Protein AF-0000000066056459 (afdb_homodimer)

Organism: Chromobacterium violaceum (strain ATCC 12472 / DSM 30191 / JCM 1249 / CCUG 213 / NBRC 12614 / NCIMB 9131 / NCTC 9757 / MK) (NCBI:txid243365)

Sequence (362 aa):
MAQDTNNLIWLDMEMTGLNPDQDRIIEVAMIVTDSNLNVLAESPVLVIHQPDAILDGMDDWNKNTHGKSGLIEKVKNSTVSEAEAEQLLLEFMMQHVPERATPMCGNTIHQDRRFMARWMPKLEAYFHYRNLDVSTLKELCKRWRPEIAKGVVKRGKHEALADILESIEEMRYYREHFLKVMAQDTNNLIWLDMEMTGLNPDQDRIIEVAMIVTDSNLNVLAESPVLVIHQPDAILDGMDDWNKNTHGKSGLIEKVKNSTVSEAEAEQLLLEFMMQHVPERATPMCGNTIHQDRRFMARWMPKLEAYFHYRNLDVSTLKELCKRWRPEIAKGVVKRGKHEALADILESIEEMRYYREHFLKV

pLDDT: mean 97.45, std 2.99, range [69.44, 98.94]

Secondary structure (DSSP, 8-state):
----TT-EEEEEEEESSS-TTT--EEEEEEEEE-TT--EEEE---EE----HHHHHT--HHHHHHHHHHTHHHHHHH----HHHHHHHHHHHHHTTS-TT-S-EEESSHHHHHHHHHHH-HHHHHHS-S-EEEHHHHHHHHHHH-HHHHTT--------HHHHHHHHHHHHHHHIIIII--/----TT-EEEEEEEESSS-TTT--EEEEEEEEE-TT--EEEE---EE----HHHHHT--HHHHHHHHHHTHHHHHHH----HHHHHHHHHHHHHTTS-TT-S-EEESSHHHHHHHHHHH-HHHHHHS-S-EEEHHHHHHHHHHH-HHHHTT--------HHHHHHHHHHHHHHHIIIII--

Solvent-accessible surface area (backbone atoms only — not comparable to full-atom values): 19053 Å² total; per-residue (Å²): 110,80,57,35,65,61,32,37,43,32,43,31,63,39,51,48,55,88,44,60,92,80,35,47,72,36,31,38,25,41,38,34,20,41,80,85,66,46,79,75,46,66,53,72,78,44,46,20,35,59,59,64,72,61,64,69,64,30,50,70,66,47,48,52,54,32,49,72,73,44,47,52,61,48,16,65,70,32,85,38,41,55,67,55,51,33,52,53,51,42,55,57,45,59,37,39,30,53,78,43,47,26,40,47,23,23,61,52,35,57,59,50,48,53,39,28,51,69,65,27,44,71,48,46,64,37,34,24,93,43,48,36,35,47,40,26,56,51,57,50,29,48,70,76,38,46,78,61,45,68,69,67,80,81,85,79,81,84,38,31,61,63,47,35,54,50,37,53,50,51,45,52,49,41,32,59,73,55,39,62,106,111,78,58,34,66,62,33,36,44,32,42,32,61,40,51,48,53,88,46,60,92,80,35,47,70,36,30,36,24,41,37,34,21,43,80,84,66,46,79,75,49,68,54,71,77,45,46,21,36,61,58,66,74,60,65,68,64,31,50,70,65,46,49,51,56,33,51,74,73,44,47,52,61,49,16,65,69,32,85,36,41,54,68,54,49,34,52,53,50,43,56,56,44,58,38,40,30,54,78,43,49,25,40,46,25,23,62,54,34,56,59,50,49,53,39,28,52,70,65,26,45,71,48,46,63,37,33,24,93,44,50,35,36,47,40,24,56,52,57,49,28,49,71,76,38,44,78,61,44,69,70,67,81,82,84,77,79,84,38,31,60,63,47,35,54,50,35,53,50,51,45,50,49,40,31,58,74,55,38,63,106

Structure (mmCIF, N/CA/C/O backbone):
data_AF-0000000066056459-model_v1
#
loop_
_entity.id
_entity.type
_entity.pdbx_description
1 polymer Oligoribonuclease
#
loop_
_atom_site.group_PDB
_atom_site.id
_atom_site.type_symbol
_atom_site.label_atom_id
_atom_site.label_alt_id
_atom_site.label_comp_id
_atom_site.label_asym_id
_atom_site.label_entity_id
_atom_site.label_seq_id
_atom_site.pdbx_PDB_ins_code
_atom_site.Cartn_x
_atom_site.Cartn_y
_atom_site.Cartn_z
_atom_site.occupancy
_atom_site.B_iso_or_equiv
_ato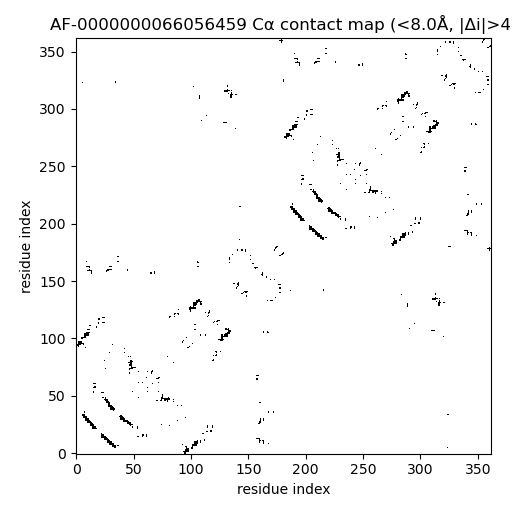m_site.auth_seq_id
_atom_site.auth_comp_id
_atom_site.auth_asym_id
_atom_site.auth_atom_id
_atom_site.pdbx_PDB_model_num
ATOM 1 N N . MET A 1 1 ? -4.141 -16.391 -24.516 1 69.44 1 MET A N 1
ATOM 2 C CA . MET A 1 1 ? -5.453 -16.109 -23.938 1 69.44 1 MET A CA 1
ATOM 3 C C . MET A 1 1 ? -5.797 -14.625 -24.078 1 69.44 1 MET A C 1
ATOM 5 O O . MET A 1 1 ? -4.902 -13.781 -24.188 1 69.44 1 MET A O 1
ATOM 9 N N . ALA A 1 2 ? -7.031 -14.32 -24.234 1 86.88 2 ALA A N 1
ATOM 10 C CA . ALA A 1 2 ? -7.418 -12.93 -24.484 1 86.88 2 ALA A CA 1
ATOM 11 C C . ALA A 1 2 ? -7.262 -12.086 -23.219 1 86.88 2 ALA A C 1
ATOM 13 O O . ALA A 1 2 ? -7.613 -12.531 -22.125 1 86.88 2 ALA A O 1
ATOM 14 N N . GLN A 1 3 ? -6.508 -11.062 -23.297 1 94.88 3 GLN A N 1
ATOM 15 C CA . GLN A 1 3 ? -6.375 -10.102 -22.203 1 94.88 3 GLN A CA 1
ATOM 16 C C . GLN A 1 3 ? -7.738 -9.586 -21.766 1 94.88 3 GLN A C 1
ATOM 18 O O . GLN A 1 3 ? -8.664 -9.492 -22.562 1 94.88 3 GLN A O 1
ATOM 23 N N . ASP A 1 4 ? -7.82 -9.367 -20.516 1 96.75 4 ASP A N 1
ATOM 24 C CA . ASP A 1 4 ? -9 -8.742 -19.922 1 96.75 4 ASP A CA 1
ATOM 25 C C . ASP A 1 4 ? -8.609 -7.664 -18.906 1 96.75 4 ASP A C 1
ATOM 27 O O . ASP A 1 4 ? -7.906 -7.938 -17.938 1 96.75 4 ASP A O 1
ATOM 31 N N . THR A 1 5 ? -9.102 -6.473 -19.109 1 96.38 5 THR A N 1
ATOM 32 C CA . THR A 1 5 ? -8.734 -5.32 -18.297 1 96.38 5 THR A CA 1
ATOM 33 C C . THR A 1 5 ? -9.273 -5.477 -16.875 1 96.38 5 THR A C 1
ATOM 35 O O . THR A 1 5 ? -8.836 -4.773 -15.961 1 96.38 5 THR A O 1
ATOM 38 N N . ASN A 1 6 ? -10.156 -6.395 -16.703 1 96.25 6 ASN A N 1
ATOM 39 C CA . ASN A 1 6 ? -10.789 -6.555 -15.398 1 96.25 6 ASN A CA 1
ATOM 40 C C . ASN A 1 6 ? -10.094 -7.625 -14.562 1 96.25 6 ASN A C 1
ATOM 42 O O . ASN A 1 6 ? -10.43 -7.82 -13.391 1 96.25 6 ASN A O 1
ATOM 46 N N . ASN A 1 7 ? -9.164 -8.336 -15.156 1 98.44 7 ASN A N 1
ATOM 47 C CA . ASN A 1 7 ? -8.43 -9.344 -14.398 1 98.44 7 ASN A CA 1
ATOM 48 C C . ASN A 1 7 ? -7.566 -8.703 -13.312 1 98.44 7 ASN A C 1
ATOM 50 O O . ASN A 1 7 ? -7.078 -7.586 -13.477 1 98.44 7 ASN A O 1
ATOM 54 N N . LEU A 1 8 ? -7.512 -9.422 -12.25 1 98.88 8 LEU A N 1
ATOM 55 C CA . LEU A 1 8 ? -6.688 -9.031 -11.117 1 98.88 8 LEU A CA 1
ATOM 56 C C . LEU A 1 8 ? -5.445 -9.906 -11.016 1 98.88 8 LEU A C 1
ATOM 58 O O . LEU A 1 8 ? -5.516 -11.117 -11.219 1 98.88 8 LEU A O 1
ATOM 62 N N . ILE A 1 9 ? -4.309 -9.266 -10.727 1 98.94 9 ILE A N 1
ATOM 63 C CA . ILE A 1 9 ? -3.07 -10.008 -10.523 1 98.94 9 ILE A CA 1
ATOM 64 C C . ILE A 1 9 ? -2.693 -9.977 -9.047 1 98.94 9 ILE A C 1
ATOM 66 O O . ILE A 1 9 ? -2.396 -8.914 -8.492 1 98.94 9 ILE A O 1
ATOM 70 N N . TRP A 1 10 ? -2.721 -11.148 -8.445 1 98.94 10 TRP A N 1
ATOM 71 C CA . TRP A 1 10 ? -2.297 -11.352 -7.062 1 98.94 10 TRP A CA 1
ATOM 72 C C . TRP A 1 10 ? -0.844 -11.812 -7 1 98.94 10 TRP A C 1
ATOM 74 O O . TRP A 1 10 ? -0.401 -12.609 -7.832 1 98.94 10 TRP A O 1
ATOM 84 N N . LEU A 1 11 ? -0.152 -11.281 -5.957 1 98.5 11 LEU A N 1
ATOM 85 C CA . LEU A 1 11 ? 1.276 -11.562 -5.887 1 98.5 11 LEU A CA 1
ATOM 86 C C . LEU A 1 11 ? 1.73 -11.711 -4.438 1 98.5 11 LEU A C 1
ATOM 88 O O . LEU A 1 11 ? 1.14 -11.109 -3.535 1 98.5 11 LEU A O 1
ATOM 92 N N . ASP A 1 12 ? 2.709 -12.484 -4.227 1 98.69 12 ASP A N 1
ATOM 93 C CA . ASP A 1 12 ? 3.459 -12.57 -2.979 1 98.69 12 ASP A CA 1
ATOM 94 C C . ASP A 1 12 ? 4.938 -12.852 -3.244 1 98.69 12 ASP A C 1
ATOM 96 O O . ASP A 1 12 ? 5.277 -13.586 -4.172 1 98.69 12 ASP A O 1
ATOM 100 N N . MET A 1 13 ? 5.77 -12.266 -2.453 1 98.69 13 MET A N 1
ATOM 101 C CA . MET A 1 13 ? 7.207 -12.508 -2.504 1 98.69 13 MET A CA 1
ATOM 102 C C . MET A 1 13 ? 7.746 -12.883 -1.128 1 98.69 13 MET A C 1
ATOM 104 O O . MET A 1 13 ? 7.301 -12.344 -0.113 1 98.69 13 MET A O 1
ATOM 108 N N . GLU A 1 14 ? 8.641 -13.773 -1.107 1 98.75 14 GLU A N 1
ATOM 109 C CA . GLU A 1 14 ? 9.5 -13.984 0.05 1 98.75 14 GLU A CA 1
ATOM 110 C C . GLU A 1 14 ? 10.852 -13.289 -0.132 1 98.75 14 GLU A C 1
ATOM 112 O O . GLU A 1 14 ? 11.422 -13.305 -1.225 1 98.75 14 GLU A O 1
ATOM 117 N N . MET A 1 15 ? 11.367 -12.719 0.912 1 98.69 15 MET A N 1
ATOM 118 C CA . MET A 1 15 ? 12.609 -11.953 0.854 1 98.69 15 MET A CA 1
ATOM 119 C C . MET A 1 15 ? 13.555 -12.367 1.973 1 98.69 15 MET A C 1
ATOM 121 O O . MET A 1 15 ? 13.156 -13.055 2.908 1 98.69 15 MET A O 1
ATOM 125 N N . THR A 1 16 ? 14.805 -11.93 1.878 1 98.69 16 THR A N 1
ATOM 126 C CA . THR A 1 16 ? 15.812 -12.234 2.885 1 98.69 16 THR A CA 1
ATOM 127 C C . THR A 1 16 ? 15.688 -11.305 4.082 1 98.69 16 THR A C 1
ATOM 129 O O . THR A 1 16 ? 16.406 -11.453 5.074 1 98.69 16 THR A O 1
ATOM 132 N N . GLY A 1 17 ? 14.836 -10.359 4.027 1 97.88 17 GLY A N 1
ATOM 133 C CA . GLY A 1 17 ? 14.531 -9.336 5.016 1 97.88 17 GLY A CA 1
ATOM 134 C C . GLY A 1 17 ? 13.523 -8.312 4.523 1 97.88 17 GLY A C 1
ATOM 135 O O . GLY A 1 17 ? 12.914 -8.492 3.465 1 97.88 17 GLY A O 1
ATOM 136 N N . LEU A 1 18 ? 13.383 -7.211 5.148 1 96.19 18 LEU A N 1
ATOM 137 C CA . LEU A 1 18 ? 12.289 -6.293 4.855 1 96.19 18 LEU A CA 1
ATOM 138 C C . LEU A 1 18 ? 12.82 -5 4.246 1 96.19 18 LEU A C 1
ATOM 140 O O . LEU A 1 18 ? 12.039 -4.105 3.908 1 96.19 18 LEU A O 1
ATOM 144 N N . ASN A 1 19 ? 14.109 -4.883 4.094 1 95.5 19 ASN A N 1
ATOM 145 C CA . ASN A 1 19 ? 14.711 -3.666 3.561 1 95.5 19 ASN A CA 1
ATOM 146 C C . ASN A 1 19 ? 15.156 -3.846 2.111 1 95.5 19 ASN A C 1
ATOM 148 O O . ASN A 1 19 ? 16.219 -4.398 1.846 1 95.5 19 ASN A O 1
ATOM 152 N N . PRO A 1 20 ? 14.445 -3.211 1.208 1 96.19 20 PRO A N 1
ATOM 153 C CA . PRO A 1 20 ? 14.75 -3.439 -0.207 1 96.19 20 PRO A CA 1
ATOM 154 C C . PRO A 1 20 ? 16.109 -2.871 -0.618 1 96.19 20 PRO A C 1
ATOM 156 O O . PRO A 1 20 ? 16.625 -3.211 -1.686 1 96.19 20 PRO A O 1
ATOM 159 N N . ASP A 1 21 ? 16.688 -2.004 0.182 1 93 21 ASP A N 1
ATOM 160 C CA . ASP A 1 21 ? 18 -1.461 -0.161 1 93 21 ASP A CA 1
ATOM 161 C C . ASP A 1 21 ? 19.109 -2.494 0.068 1 93 21 ASP A C 1
ATOM 163 O O . ASP A 1 21 ? 20.188 -2.396 -0.514 1 93 21 ASP A O 1
ATOM 167 N N . GLN A 1 22 ? 18.828 -3.506 0.914 1 94.88 22 GLN A N 1
ATOM 168 C CA . GLN A 1 22 ? 19.859 -4.465 1.299 1 94.88 22 GLN A CA 1
ATOM 169 C C . GLN A 1 22 ? 19.406 -5.898 1.06 1 94.88 22 GLN A C 1
ATOM 171 O O . GLN A 1 22 ? 20.203 -6.773 0.746 1 94.88 22 GLN A O 1
ATOM 176 N N . ASP A 1 23 ? 18.125 -6.148 1.207 1 98.06 23 ASP A N 1
ATOM 177 C CA . ASP A 1 23 ? 17.562 -7.492 1.127 1 98.06 23 ASP A CA 1
ATOM 178 C C . ASP A 1 23 ? 17.109 -7.816 -0.295 1 98.06 23 ASP A C 1
ATOM 180 O O . ASP A 1 23 ?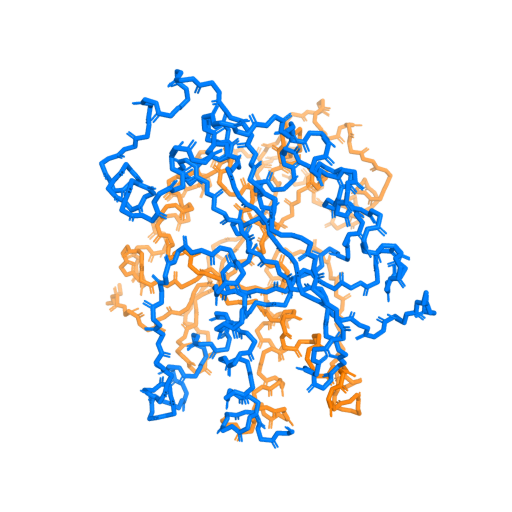 16.984 -6.918 -1.131 1 98.06 23 ASP A O 1
ATOM 184 N N . ARG A 1 24 ? 16.938 -9.102 -0.499 1 98.69 24 ARG A N 1
ATOM 185 C CA . ARG A 1 24 ? 16.688 -9.578 -1.859 1 98.69 24 ARG A CA 1
ATOM 186 C C . ARG A 1 24 ? 15.477 -10.492 -1.916 1 98.69 24 ARG A C 1
ATOM 188 O O . ARG A 1 24 ? 15.094 -11.086 -0.908 1 98.69 24 ARG A O 1
ATOM 195 N N . ILE A 1 25 ? 1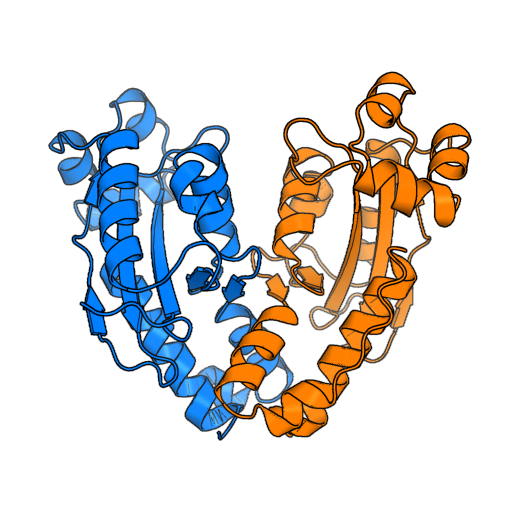4.898 -10.492 -3.107 1 98.88 25 ILE A N 1
ATOM 196 C CA . ILE A 1 25 ? 13.789 -11.398 -3.371 1 98.88 25 ILE A CA 1
ATOM 197 C C . ILE A 1 25 ? 14.312 -12.828 -3.533 1 98.88 25 ILE A C 1
ATOM 199 O O . ILE A 1 25 ? 15.305 -13.055 -4.23 1 98.88 25 ILE A O 1
ATOM 203 N N . ILE A 1 26 ? 13.617 -13.828 -2.902 1 98.88 26 ILE A N 1
ATOM 204 C CA . ILE A 1 26 ? 14.125 -15.188 -3.012 1 98.88 26 ILE A CA 1
ATOM 205 C C . ILE A 1 26 ? 13.023 -16.109 -3.531 1 98.88 26 ILE A C 1
ATOM 207 O O . ILE A 1 26 ? 13.297 -17.234 -3.959 1 98.88 26 ILE A O 1
ATOM 211 N N . GLU A 1 27 ? 11.812 -15.688 -3.52 1 98.94 27 GLU A N 1
ATOM 212 C CA . GLU A 1 27 ? 10.703 -16.422 -4.117 1 98.94 27 GLU A CA 1
ATOM 213 C C . GLU A 1 27 ? 9.578 -15.477 -4.555 1 98.94 27 GLU A C 1
ATOM 215 O O . GLU A 1 27 ? 9.297 -14.484 -3.879 1 98.94 27 GLU A O 1
ATOM 220 N N . VAL A 1 28 ? 8.906 -15.781 -5.633 1 98.81 28 VAL A N 1
ATOM 221 C CA . VAL A 1 28 ? 7.781 -14.969 -6.09 1 98.81 28 VAL A CA 1
ATOM 222 C C . VAL A 1 28 ? 6.805 -15.836 -6.879 1 98.81 28 VAL A C 1
ATOM 224 O O . VAL A 1 28 ? 7.211 -16.766 -7.57 1 98.81 28 VAL A O 1
ATOM 227 N N . ALA A 1 29 ? 5.578 -15.562 -6.754 1 98.81 29 ALA A N 1
ATOM 228 C CA . ALA A 1 29 ? 4.508 -16.172 -7.531 1 98.81 29 ALA A CA 1
ATOM 229 C C . ALA A 1 29 ? 3.371 -15.188 -7.785 1 98.81 29 ALA A C 1
ATOM 231 O O . ALA A 1 29 ? 3.289 -14.148 -7.125 1 98.81 29 ALA A O 1
ATOM 232 N N . MET A 1 30 ? 2.518 -15.531 -8.758 1 98.88 30 MET A N 1
ATOM 233 C CA . MET A 1 30 ? 1.339 -14.734 -9.086 1 98.88 30 MET A CA 1
ATOM 234 C C . MET A 1 30 ? 0.127 -15.625 -9.336 1 98.88 30 MET A C 1
ATOM 236 O O . MET A 1 30 ? 0.274 -16.781 -9.75 1 98.88 30 MET A O 1
ATOM 240 N N . ILE A 1 31 ? -0.985 -15.133 -9.086 1 98.88 31 ILE A N 1
ATOM 241 C CA . ILE A 1 31 ? -2.26 -15.727 -9.477 1 98.88 31 ILE A CA 1
ATOM 242 C C . ILE A 1 31 ? -3.125 -14.672 -10.172 1 98.88 31 ILE A C 1
ATOM 244 O O . ILE A 1 31 ? -3.191 -13.523 -9.734 1 98.88 31 ILE A O 1
ATOM 248 N N . VAL A 1 32 ? -3.729 -15.07 -11.281 1 98.88 32 VAL A N 1
ATOM 249 C CA . VAL A 1 32 ? -4.695 -14.234 -11.992 1 98.88 32 VAL A CA 1
ATOM 250 C C . VAL A 1 32 ? -6.113 -14.617 -11.578 1 98.88 32 VAL A C 1
ATOM 252 O O . VAL A 1 32 ? -6.473 -15.797 -11.602 1 98.88 32 VAL A O 1
ATOM 255 N N . THR A 1 33 ? -6.863 -13.711 -11.164 1 98.88 33 THR A N 1
ATOM 256 C CA . THR A 1 33 ? -8.289 -13.945 -10.992 1 98.88 33 THR A CA 1
ATOM 257 C C . THR A 1 33 ? -9.109 -13.008 -11.875 1 98.88 33 THR A C 1
ATOM 259 O O . THR A 1 33 ? -8.594 -11.984 -12.344 1 98.88 33 THR A O 1
ATOM 262 N N . ASP A 1 34 ? -10.336 -13.398 -12.117 1 98.5 34 ASP A N 1
ATOM 263 C CA . ASP A 1 34 ? -11.266 -12.414 -12.656 1 98.5 34 ASP A CA 1
ATOM 264 C C . ASP A 1 34 ? -11.766 -11.477 -11.555 1 98.5 34 ASP A C 1
ATOM 266 O O . ASP A 1 34 ? -11.305 -11.555 -10.414 1 98.5 34 ASP A O 1
ATOM 270 N N . SER A 1 35 ? -12.711 -10.625 -11.883 1 97.88 35 SER A N 1
ATOM 271 C CA . SER A 1 35 ? -13.195 -9.633 -10.93 1 97.88 35 SER A CA 1
ATOM 272 C C . SER A 1 35 ? -13.992 -10.289 -9.805 1 97.88 35 SER A C 1
ATOM 274 O O . SER A 1 35 ? -14.219 -9.672 -8.758 1 97.88 35 SER A O 1
ATOM 276 N N . ASN A 1 36 ? -14.445 -11.492 -10.023 1 97.94 36 ASN A N 1
ATOM 277 C CA . ASN A 1 36 ? -15.211 -12.211 -9.008 1 97.94 36 ASN A CA 1
ATOM 278 C C . ASN A 1 36 ? -14.32 -13.156 -8.203 1 97.94 36 ASN A C 1
ATOM 280 O O . ASN A 1 36 ? -14.82 -14.039 -7.504 1 97.94 36 ASN A O 1
ATOM 284 N N . LEU A 1 37 ? -12.992 -13.055 -8.383 1 98.69 37 LEU A N 1
ATOM 285 C CA . LEU A 1 37 ? -11.984 -13.734 -7.582 1 98.69 37 LEU A CA 1
ATOM 286 C C . LEU A 1 37 ? -11.883 -15.203 -7.969 1 98.69 37 LEU A C 1
ATOM 288 O O . LEU A 1 37 ? -11.352 -16.016 -7.207 1 98.69 37 LEU A O 1
ATOM 292 N N . ASN A 1 38 ? -12.453 -15.523 -9.102 1 98.62 38 ASN A N 1
ATOM 293 C CA . ASN A 1 38 ? -12.211 -16.859 -9.633 1 98.62 38 ASN A CA 1
ATOM 294 C C . ASN A 1 38 ? -10.805 -16.984 -10.219 1 98.62 38 ASN A C 1
ATOM 296 O O . ASN A 1 38 ? -10.398 -16.172 -11.047 1 98.62 38 ASN A O 1
ATOM 300 N N . VAL A 1 39 ? -10.148 -18.016 -9.852 1 98.62 39 VAL A N 1
ATOM 301 C CA . VAL A 1 39 ? -8.789 -18.219 -10.32 1 98.62 39 VAL A CA 1
ATOM 302 C C . VAL A 1 39 ? -8.805 -18.609 -11.805 1 98.62 39 VAL A C 1
ATOM 304 O O . VAL A 1 39 ? -9.508 -19.531 -12.203 1 98.62 39 VAL A O 1
ATOM 307 N N . LEU A 1 40 ? -8.016 -17.859 -12.562 1 98.56 40 LEU A N 1
ATOM 308 C CA . LEU A 1 40 ? -7.938 -18.094 -14 1 98.56 40 LEU A CA 1
ATOM 309 C C . LEU A 1 40 ? -6.621 -18.766 -14.375 1 98.56 40 LEU A C 1
ATOM 311 O O . LEU A 1 40 ? -6.566 -19.562 -15.312 1 98.56 40 LEU A O 1
ATOM 315 N N . ALA A 1 41 ? -5.559 -18.406 -13.68 1 98.62 41 ALA A N 1
ATOM 316 C CA . ALA A 1 41 ? -4.223 -18.906 -14 1 98.62 41 ALA A CA 1
ATOM 317 C C . ALA A 1 41 ? -3.27 -18.719 -12.82 1 98.62 41 ALA A C 1
ATOM 319 O O . ALA A 1 41 ? -3.479 -17.828 -11.984 1 98.62 41 ALA A O 1
ATOM 320 N N . GLU A 1 42 ? -2.32 -19.531 -12.758 1 98.44 42 GLU A N 1
ATOM 321 C CA . GLU A 1 42 ? -1.222 -19.453 -11.797 1 98.44 42 GLU A CA 1
ATOM 322 C C . GLU A 1 42 ? 0.127 -19.391 -12.516 1 98.44 42 GLU A C 1
ATOM 324 O O . GLU A 1 42 ? 0.344 -20.094 -13.5 1 98.44 42 GLU A O 1
ATOM 329 N N . SER A 1 43 ? 0.924 -18.516 -12.055 1 98.19 43 SER A N 1
ATOM 330 C CA . SER A 1 43 ? 2.293 -18.531 -12.562 1 98.19 43 SER A CA 1
ATOM 331 C C . SER A 1 43 ? 3.082 -19.703 -11.969 1 98.19 43 SER A C 1
ATOM 333 O O . SER A 1 43 ? 2.654 -20.312 -10.992 1 98.19 43 SER A O 1
ATOM 335 N N . PRO A 1 44 ? 4.25 -19.984 -12.625 1 96.75 44 PRO A N 1
ATOM 336 C CA . PRO A 1 44 ? 5.191 -20.781 -11.836 1 96.75 44 PRO A CA 1
ATOM 337 C C . PRO A 1 44 ? 5.621 -20.094 -10.547 1 96.75 44 PRO A C 1
ATOM 339 O O . PRO A 1 44 ? 5.578 -18.875 -10.453 1 96.75 44 PRO A O 1
ATOM 342 N N . VAL A 1 45 ? 5.906 -20.922 -9.555 1 98.5 45 VAL A N 1
ATOM 343 C CA . VAL A 1 45 ? 6.605 -20.406 -8.383 1 98.5 45 VAL A CA 1
ATOM 344 C C . VAL A 1 45 ? 8.094 -20.281 -8.688 1 98.5 45 VAL A C 1
ATOM 346 O O . VAL A 1 45 ? 8.773 -21.281 -8.938 1 98.5 45 VAL A O 1
ATOM 349 N N . LEU A 1 46 ? 8.586 -19.078 -8.719 1 98.88 46 LEU A N 1
ATOM 350 C CA . LEU A 1 46 ? 9.977 -18.844 -9.086 1 98.88 46 LEU A CA 1
ATOM 351 C C . LEU A 1 46 ? 10.844 -18.672 -7.848 1 98.88 46 LEU A C 1
ATOM 353 O O . LEU A 1 46 ? 10.617 -17.766 -7.043 1 98.88 46 LEU A O 1
ATOM 357 N N . VAL A 1 47 ? 11.734 -19.562 -7.668 1 98.88 47 VAL A N 1
ATOM 358 C CA . VAL A 1 47 ? 12.781 -19.406 -6.656 1 98.88 47 VAL A CA 1
ATOM 359 C C . VAL A 1 47 ? 13.992 -18.703 -7.266 1 98.88 47 VAL A C 1
ATOM 361 O O . VAL A 1 47 ? 14.531 -19.156 -8.281 1 98.88 47 VAL A O 1
ATOM 364 N N . ILE A 1 48 ? 14.398 -17.672 -6.668 1 98.88 48 ILE A N 1
ATOM 365 C CA . ILE A 1 48 ? 15.43 -16.812 -7.238 1 98.88 48 ILE A CA 1
ATOM 366 C C . ILE A 1 48 ? 16.766 -17.047 -6.52 1 98.88 48 ILE A C 1
ATOM 368 O O . ILE A 1 48 ? 16.828 -16.969 -5.289 1 98.88 48 ILE A O 1
ATOM 372 N N . HIS A 1 49 ? 17.766 -17.266 -7.289 1 98.88 49 HIS A N 1
ATOM 373 C CA . HIS A 1 49 ? 19.094 -17.484 -6.719 1 98.88 49 HIS A CA 1
ATOM 374 C C . HIS A 1 49 ? 19.625 -16.219 -6.066 1 98.88 49 HIS A C 1
ATOM 376 O O . HIS A 1 49 ? 19.5 -15.125 -6.629 1 98.88 49 HIS A O 1
ATOM 382 N N . GLN A 1 50 ? 20.234 -16.359 -4.902 1 98.75 50 GLN A N 1
ATOM 383 C CA . GLN A 1 50 ? 21.016 -15.336 -4.227 1 98.75 50 GLN A CA 1
ATOM 384 C C . GLN A 1 50 ? 22.328 -15.906 -3.701 1 98.75 50 GLN A C 1
ATOM 386 O O . GLN A 1 50 ? 22.375 -17.047 -3.258 1 98.75 50 GLN A O 1
ATOM 391 N N . PRO A 1 51 ? 23.422 -15.109 -3.734 1 97.75 51 PRO A N 1
ATOM 392 C CA . PRO A 1 51 ? 24.703 -15.609 -3.223 1 97.75 51 PRO A CA 1
ATOM 393 C C . PRO A 1 51 ? 24.672 -15.891 -1.723 1 97.75 51 PRO A C 1
ATOM 395 O O . PRO A 1 51 ? 23.875 -15.297 -0.996 1 97.75 51 PRO A O 1
ATOM 398 N N . ASP A 1 52 ? 25.594 -16.688 -1.289 1 97.31 52 ASP A N 1
ATOM 399 C CA . ASP A 1 52 ? 25.672 -17.094 0.109 1 97.31 52 ASP A CA 1
ATOM 400 C C . ASP A 1 52 ? 25.812 -15.891 1.029 1 97.31 52 ASP A C 1
ATOM 402 O O . ASP A 1 52 ? 25.281 -15.891 2.145 1 97.31 52 ASP A O 1
ATOM 406 N N . ALA A 1 53 ? 26.547 -14.953 0.578 1 97.5 53 ALA A N 1
ATOM 407 C CA . ALA A 1 53 ? 26.766 -13.766 1.396 1 97.5 53 ALA A CA 1
ATOM 408 C C . ALA A 1 53 ? 25.453 -13.094 1.768 1 97.5 53 ALA A C 1
ATOM 410 O O . ALA A 1 53 ? 25.297 -12.594 2.883 1 97.5 53 ALA A O 1
ATOM 411 N N . ILE A 1 54 ? 24.484 -13.078 0.869 1 97.44 54 ILE A N 1
ATOM 412 C CA . ILE A 1 54 ? 23.172 -12.5 1.103 1 97.44 54 ILE A CA 1
ATOM 413 C C . ILE A 1 54 ? 22.375 -13.375 2.07 1 97.44 54 ILE A C 1
ATOM 415 O O . ILE A 1 54 ? 21.781 -12.875 3.029 1 97.44 54 ILE A O 1
ATOM 419 N N . LEU A 1 55 ? 22.406 -14.664 1.867 1 98.12 55 LEU A N 1
ATOM 420 C CA . LEU A 1 55 ? 21.672 -15.602 2.703 1 98.12 55 LEU A CA 1
ATOM 421 C C . LEU A 1 55 ? 22.219 -15.609 4.125 1 98.12 55 LEU A C 1
ATOM 423 O O . LEU A 1 55 ? 21.453 -15.664 5.09 1 98.12 55 LEU A O 1
ATOM 427 N N . ASP A 1 56 ? 23.5 -15.484 4.242 1 96.56 56 ASP A N 1
ATOM 428 C CA . ASP A 1 56 ? 24.156 -15.484 5.543 1 96.56 56 ASP A CA 1
ATOM 429 C C . ASP A 1 56 ? 23.812 -14.227 6.336 1 96.56 56 ASP A C 1
ATOM 431 O O . ASP A 1 56 ? 23.922 -14.203 7.562 1 96.56 56 ASP A O 1
ATOM 435 N N . GLY A 1 57 ? 23.469 -13.203 5.605 1 96.88 57 GLY A N 1
ATOM 436 C CA . GLY A 1 57 ? 23.156 -11.93 6.238 1 96.88 57 GLY A CA 1
ATOM 437 C C . GLY A 1 57 ? 21.75 -11.859 6.789 1 96.88 57 GLY A C 1
ATOM 438 O O . GLY A 1 57 ? 21.375 -10.883 7.445 1 96.88 57 GLY A O 1
ATOM 439 N N . MET A 1 58 ? 20.938 -12.875 6.566 1 98.06 58 MET A N 1
ATOM 440 C CA . MET A 1 58 ? 19.562 -12.891 7.086 1 98.06 58 MET A CA 1
ATOM 441 C C . MET A 1 58 ? 19.562 -12.883 8.609 1 98.06 58 MET A C 1
ATOM 443 O O . MET A 1 58 ? 20.453 -13.477 9.242 1 98.06 58 MET A O 1
ATOM 447 N N . ASP A 1 59 ? 18.594 -12.297 9.117 1 97.81 59 ASP A N 1
ATOM 448 C CA . ASP A 1 59 ? 18.453 -12.375 10.57 1 97.81 59 ASP A CA 1
ATOM 449 C C . ASP A 1 59 ? 17.922 -13.742 11 1 97.81 59 ASP A C 1
ATOM 451 O O . ASP A 1 59 ? 17.656 -14.602 10.156 1 97.81 59 ASP A O 1
ATOM 455 N N . ASP A 1 60 ? 17.75 -13.93 12.297 1 97.75 60 ASP A N 1
ATOM 456 C CA . ASP A 1 60 ? 17.391 -15.242 12.836 1 97.75 60 ASP A CA 1
ATOM 457 C C . ASP A 1 60 ? 15.984 -15.656 12.406 1 97.75 60 ASP A C 1
ATOM 459 O O . ASP A 1 60 ? 15.734 -16.828 12.125 1 97.75 60 ASP A O 1
ATOM 463 N N . TRP A 1 61 ? 15.133 -14.742 12.383 1 97.25 61 TRP A N 1
ATOM 464 C CA . TRP A 1 61 ? 13.766 -15.078 12.008 1 97.25 61 TRP A CA 1
ATOM 465 C C . TRP A 1 61 ? 13.711 -15.625 10.586 1 97.25 61 TRP A C 1
ATOM 467 O O . TRP A 1 61 ? 13.117 -16.672 10.344 1 97.25 61 TRP A O 1
ATOM 477 N N . ASN A 1 62 ? 14.375 -14.906 9.695 1 97.56 62 ASN A N 1
ATOM 478 C CA . ASN A 1 62 ? 14.375 -15.328 8.297 1 97.56 62 ASN A CA 1
ATOM 479 C C . ASN A 1 62 ? 15.102 -16.656 8.109 1 97.56 62 ASN A C 1
ATOM 481 O O . ASN A 1 62 ? 14.664 -17.5 7.336 1 97.56 62 ASN A O 1
ATOM 485 N N . LYS A 1 63 ? 16.203 -16.812 8.758 1 97.69 63 LYS A N 1
ATOM 486 C CA . LYS A 1 63 ? 16.953 -18.078 8.664 1 97.69 63 LYS A CA 1
ATOM 487 C C . LYS A 1 63 ? 16.094 -19.25 9.133 1 97.69 63 LYS A C 1
ATOM 489 O O . LYS A 1 63 ? 16.062 -20.297 8.484 1 97.69 63 LYS A O 1
ATOM 494 N N . ASN A 1 64 ? 15.414 -19 10.234 1 97.62 64 ASN A N 1
ATOM 495 C CA . ASN A 1 64 ? 14.578 -20.062 10.781 1 97.62 64 ASN A CA 1
ATOM 496 C C . ASN A 1 64 ? 13.383 -20.359 9.875 1 97.62 64 ASN A C 1
ATOM 498 O O . ASN A 1 64 ? 13.117 -21.516 9.562 1 97.62 64 ASN A O 1
ATOM 502 N N . THR A 1 65 ? 12.711 -19.344 9.391 1 97.19 65 THR A N 1
ATOM 503 C CA . THR A 1 65 ? 11.5 -19.484 8.586 1 97.19 65 THR A CA 1
ATOM 504 C C . THR A 1 65 ? 11.812 -20.125 7.242 1 97.19 65 THR A C 1
ATOM 506 O O . THR A 1 65 ? 11.211 -21.141 6.879 1 97.19 65 THR A O 1
ATOM 509 N N . HIS A 1 66 ? 12.812 -19.609 6.57 1 97.62 66 HIS A N 1
ATOM 510 C CA . HIS A 1 66 ? 13.125 -20.094 5.234 1 97.62 66 HIS A CA 1
ATOM 511 C C . HIS A 1 66 ? 13.922 -21.391 5.289 1 97.62 66 HIS A C 1
ATOM 513 O O . HIS A 1 66 ? 13.93 -22.172 4.328 1 97.62 66 HIS A O 1
ATOM 519 N N . GLY A 1 67 ? 14.648 -21.562 6.406 1 97.12 67 GLY A N 1
ATOM 520 C CA . GLY A 1 67 ? 15.273 -22.859 6.621 1 97.12 67 GLY A CA 1
ATOM 521 C C . GLY A 1 67 ? 14.266 -23.984 6.793 1 97.12 67 GLY A C 1
ATOM 522 O O . GLY A 1 67 ? 14.375 -25.031 6.141 1 97.12 67 GLY A O 1
ATOM 523 N N . LYS A 1 68 ? 13.227 -23.734 7.59 1 96.06 68 LYS A N 1
ATOM 524 C CA . LYS A 1 68 ? 12.195 -24.734 7.891 1 96.06 68 LYS A CA 1
ATOM 525 C C . LYS A 1 68 ? 11.391 -25.078 6.645 1 96.06 68 LYS A C 1
ATOM 527 O O . LYS A 1 68 ? 11.008 -26.234 6.449 1 96.06 68 LYS A O 1
ATOM 532 N N . SER A 1 69 ? 11.148 -24.125 5.762 1 95.19 69 SER A N 1
ATOM 533 C CA . SER A 1 69 ? 10.352 -24.359 4.562 1 95.19 69 SER A CA 1
ATOM 534 C C . SER A 1 69 ? 11.188 -25 3.459 1 95.19 69 SER A C 1
ATOM 536 O O . SER A 1 69 ? 10.648 -25.469 2.451 1 95.19 69 SER A O 1
ATOM 538 N N . GLY A 1 70 ? 12.547 -25.031 3.678 1 97.69 70 GLY A N 1
ATOM 539 C CA . GLY A 1 70 ? 13.453 -25.547 2.666 1 97.69 70 GLY A CA 1
ATOM 540 C C . GLY A 1 70 ? 13.805 -24.531 1.598 1 97.69 70 GLY A C 1
ATOM 541 O O . GLY A 1 70 ? 14.539 -24.828 0.658 1 97.69 70 GLY A O 1
ATOM 542 N N . LEU A 1 71 ? 13.359 -23.328 1.765 1 98.31 71 LEU A N 1
ATOM 543 C CA . LEU A 1 71 ? 13.531 -22.312 0.732 1 98.31 71 LEU A CA 1
ATOM 544 C C . LEU A 1 71 ? 15 -21.922 0.588 1 98.31 71 LEU A C 1
ATOM 546 O O . LEU A 1 71 ? 15.461 -21.625 -0.516 1 98.31 71 LEU A O 1
ATOM 550 N N . ILE A 1 72 ? 15.773 -21.953 1.694 1 98.31 72 ILE A N 1
ATOM 551 C CA . ILE A 1 72 ? 17.188 -21.594 1.63 1 98.31 72 ILE A CA 1
ATOM 552 C C . ILE A 1 72 ? 17.922 -22.531 0.67 1 98.31 72 ILE A C 1
ATOM 554 O O . ILE A 1 72 ? 18.656 -22.078 -0.208 1 98.31 72 ILE A O 1
ATOM 558 N N . GLU A 1 73 ? 17.688 -23.781 0.793 1 98.38 73 GLU A N 1
ATOM 559 C CA . GLU A 1 73 ? 18.328 -24.75 -0.082 1 98.38 73 GLU A CA 1
ATOM 560 C C . GLU A 1 73 ? 17.859 -24.594 -1.527 1 98.38 73 GLU A C 1
ATOM 562 O O . GLU A 1 73 ? 18.672 -24.703 -2.457 1 98.38 73 GLU A O 1
ATOM 567 N N . LYS A 1 74 ? 16.578 -24.328 -1.691 1 98.69 74 LYS A N 1
ATOM 568 C CA . LYS A 1 74 ? 16.047 -24.109 -3.035 1 98.69 74 LYS A CA 1
ATOM 569 C C . LYS A 1 74 ? 16.719 -22.906 -3.697 1 98.69 74 LYS A C 1
ATOM 571 O O . LYS A 1 74 ? 17.016 -22.938 -4.895 1 98.69 74 LYS A O 1
ATOM 576 N N . VAL A 1 75 ? 16.969 -21.859 -2.92 1 98.81 75 VAL A N 1
ATOM 577 C CA . VAL A 1 75 ? 17.594 -20.641 -3.426 1 98.81 75 VAL A CA 1
ATOM 578 C C . VAL A 1 75 ? 19.031 -20.938 -3.852 1 98.81 75 VAL A C 1
ATOM 580 O O . VAL A 1 75 ? 19.469 -20.516 -4.918 1 98.81 75 VAL A O 1
ATOM 583 N N . LYS A 1 76 ? 19.703 -21.703 -3.041 1 98.38 76 LYS A N 1
ATOM 584 C CA . LYS A 1 76 ? 21.094 -22.062 -3.336 1 98.38 76 LYS A CA 1
ATOM 585 C C . LYS A 1 76 ? 21.188 -22.891 -4.609 1 98.38 76 LYS A C 1
ATOM 587 O O . LYS A 1 76 ? 22.141 -22.766 -5.371 1 98.38 76 LYS A O 1
ATOM 592 N N . ASN A 1 77 ? 20.188 -23.672 -4.852 1 98.44 77 ASN A N 1
ATOM 593 C CA . ASN A 1 77 ? 20.219 -24.609 -5.973 1 98.44 77 ASN A CA 1
ATOM 594 C C . ASN A 1 77 ? 19.594 -24 -7.227 1 98.44 77 ASN A C 1
ATOM 596 O O . ASN A 1 77 ? 19.734 -24.547 -8.32 1 98.44 77 ASN A O 1
ATOM 600 N N . SER A 1 78 ? 18.906 -22.906 -7.043 1 98.75 78 SER A N 1
ATOM 601 C CA . SER A 1 78 ? 18.25 -22.266 -8.18 1 98.75 78 SER A CA 1
ATOM 602 C C . SER A 1 78 ? 19.25 -21.641 -9.133 1 98.75 78 SER A C 1
ATOM 604 O O . SER A 1 78 ? 20.328 -21.188 -8.711 1 98.75 78 SER A O 1
ATOM 606 N N . THR A 1 79 ? 18.875 -21.594 -10.398 1 98.44 79 THR A N 1
ATOM 607 C CA . THR A 1 79 ? 19.688 -20.922 -11.398 1 98.44 79 THR A CA 1
ATOM 608 C C . THR A 1 79 ? 18.969 -19.688 -11.945 1 98.44 79 THR A C 1
ATOM 610 O O . THR A 1 79 ? 19.469 -19.016 -12.844 1 98.44 79 THR A O 1
ATOM 613 N N . VAL A 1 80 ? 17.828 -19.391 -11.445 1 98.75 80 VAL A N 1
ATOM 614 C CA . VAL A 1 80 ? 17 -18.297 -11.93 1 98.75 80 VAL A CA 1
ATOM 615 C C . VAL A 1 80 ? 17.453 -16.969 -11.312 1 98.75 80 VAL A C 1
ATOM 617 O O . VAL A 1 80 ? 17.531 -16.844 -10.086 1 98.75 80 VAL A O 1
ATOM 620 N N . SER A 1 81 ? 17.812 -15.992 -12.141 1 98.62 81 SER A N 1
ATOM 621 C CA . SER A 1 81 ? 18.172 -14.656 -11.672 1 98.62 81 SER A CA 1
ATOM 622 C C . SER A 1 81 ? 16.938 -13.781 -11.477 1 98.62 81 SER A C 1
ATOM 624 O O . SER A 1 81 ? 15.852 -14.141 -11.93 1 98.62 81 SER A O 1
ATOM 626 N N . GLU A 1 82 ? 17.094 -12.688 -10.828 1 98.12 82 GLU A N 1
ATOM 627 C CA . GLU A 1 82 ? 16.016 -11.727 -10.672 1 98.12 82 GLU A CA 1
ATOM 628 C C . GLU A 1 82 ? 15.516 -11.234 -12.031 1 98.12 82 GLU A C 1
ATOM 630 O O . GLU A 1 82 ? 14.312 -11.102 -12.25 1 98.12 82 GLU A O 1
ATOM 635 N N . ALA A 1 83 ? 16.469 -10.961 -12.891 1 98.44 83 ALA A N 1
ATOM 636 C CA . ALA A 1 83 ? 16.125 -10.484 -14.227 1 98.44 83 ALA A CA 1
ATOM 637 C C . ALA A 1 83 ? 15.312 -11.523 -14.992 1 98.44 83 ALA A C 1
ATOM 639 O O . ALA A 1 83 ? 14.352 -11.18 -15.688 1 98.44 83 ALA A O 1
ATOM 640 N N . GLU A 1 84 ? 15.695 -12.773 -14.906 1 98.75 84 GLU A N 1
ATOM 641 C CA . GLU A 1 84 ? 14.953 -13.852 -15.562 1 98.75 84 GLU A CA 1
ATOM 642 C C . GLU A 1 84 ? 13.562 -14 -14.969 1 98.75 84 GLU A C 1
ATOM 644 O O . GLU A 1 84 ? 12.578 -14.172 -15.695 1 98.75 84 GLU A O 1
ATOM 649 N N . ALA A 1 85 ? 13.5 -13.977 -13.656 1 98.88 85 ALA A N 1
ATOM 650 C CA . ALA A 1 85 ? 12.203 -14.062 -12.984 1 98.88 85 ALA A CA 1
ATOM 651 C C . ALA A 1 85 ? 11.281 -12.93 -13.438 1 98.88 85 ALA A C 1
ATOM 653 O O . ALA A 1 85 ? 10.109 -13.156 -13.719 1 98.88 85 ALA A O 1
ATOM 654 N N . GLU A 1 86 ? 11.812 -11.711 -13.492 1 98.81 86 GLU A N 1
ATOM 655 C CA . GLU A 1 86 ? 11.047 -10.547 -13.938 1 98.81 86 GLU A CA 1
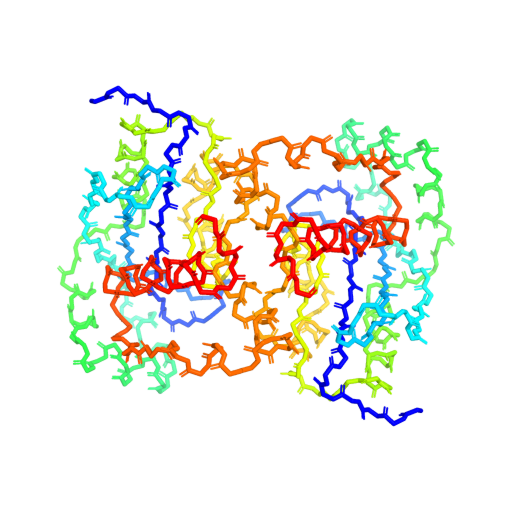ATOM 656 C C . GLU A 1 86 ? 10.477 -10.766 -15.336 1 98.81 86 GLU A C 1
ATOM 658 O O . GLU A 1 86 ? 9.305 -10.492 -15.586 1 98.81 86 GLU A O 1
ATOM 663 N N . GLN A 1 87 ? 11.32 -11.234 -16.234 1 98.75 87 GLN A N 1
ATOM 664 C CA . GLN A 1 87 ? 10.906 -11.461 -17.609 1 98.75 87 GLN A CA 1
ATOM 665 C C . GLN A 1 87 ? 9.805 -12.516 -17.688 1 98.75 87 GLN A C 1
ATOM 667 O O . GLN A 1 87 ? 8.82 -12.344 -18.422 1 98.75 87 GLN A O 1
ATOM 672 N N . LEU A 1 88 ? 9.961 -13.578 -16.984 1 98.75 88 LEU A N 1
ATOM 673 C CA . LEU A 1 88 ? 8.984 -14.664 -16.984 1 98.75 88 LEU A CA 1
ATOM 674 C C . LEU A 1 88 ? 7.633 -14.172 -16.453 1 98.75 88 LEU A C 1
ATOM 676 O O . LEU A 1 88 ? 6.59 -14.484 -17.031 1 98.75 88 LEU A O 1
ATOM 680 N N . LEU A 1 89 ? 7.672 -13.438 -15.43 1 98.75 89 LEU A N 1
ATOM 681 C CA . LEU A 1 89 ? 6.441 -12.945 -14.828 1 98.75 89 LEU A CA 1
ATOM 682 C C . LEU A 1 89 ? 5.785 -11.891 -15.719 1 98.75 89 LEU A C 1
ATOM 684 O O . LEU A 1 89 ? 4.555 -11.812 -15.789 1 98.75 89 LEU A O 1
ATOM 688 N N . LEU A 1 90 ? 6.602 -11.062 -16.328 1 98.56 90 LEU A N 1
ATOM 689 C CA . LEU A 1 90 ? 6.07 -10.078 -17.266 1 98.56 90 LEU A CA 1
ATOM 690 C C . LEU A 1 90 ? 5.336 -10.766 -18.422 1 98.56 90 LEU A C 1
ATOM 692 O O . LEU A 1 90 ? 4.23 -10.359 -18.781 1 98.56 90 LEU A O 1
ATOM 696 N N . GLU A 1 91 ? 5.934 -11.773 -18.938 1 98.5 91 GLU A N 1
ATOM 697 C CA . GLU A 1 91 ? 5.316 -12.539 -20.016 1 98.5 91 GLU A CA 1
ATOM 698 C C . GLU A 1 91 ? 4.016 -13.188 -19.562 1 98.5 91 GLU A C 1
ATOM 700 O O . GLU A 1 91 ? 3.027 -13.203 -20.297 1 98.5 91 GLU A O 1
ATOM 705 N N . PHE A 1 92 ? 4.07 -13.719 -18.391 1 98.69 92 PHE A N 1
ATOM 706 C CA . PHE A 1 92 ? 2.871 -14.305 -17.797 1 98.69 92 PHE A CA 1
ATOM 707 C C . PHE A 1 92 ? 1.757 -13.273 -17.703 1 98.69 92 PHE A C 1
ATOM 709 O O . PHE A 1 92 ? 0.63 -13.516 -18.141 1 98.69 92 PHE A O 1
ATOM 716 N N . MET A 1 93 ? 2.02 -12.086 -17.156 1 98.25 93 MET A N 1
ATOM 717 C CA . MET A 1 93 ? 1.027 -11.031 -16.984 1 98.25 93 MET A CA 1
ATOM 718 C C . MET A 1 93 ? 0.463 -10.578 -18.328 1 98.25 93 MET A C 1
ATOM 720 O O . MET A 1 93 ? -0.738 -10.336 -18.453 1 98.25 93 MET A O 1
ATOM 724 N N . MET A 1 94 ? 1.304 -10.492 -19.297 1 98.19 94 MET A N 1
ATOM 725 C CA . MET A 1 94 ? 0.941 -9.953 -20.594 1 98.19 94 MET A CA 1
ATOM 726 C C . MET A 1 94 ? -0.093 -10.844 -21.281 1 98.19 94 MET A C 1
ATOM 728 O O . MET A 1 94 ? -0.789 -10.406 -22.203 1 98.19 94 MET A O 1
ATOM 732 N N . GLN A 1 95 ? -0.263 -12.039 -20.844 1 98.38 95 GLN A N 1
ATOM 733 C CA . GLN A 1 95 ? -1.259 -12.953 -21.406 1 98.38 95 GLN A CA 1
ATOM 734 C C . GLN A 1 95 ? -2.65 -12.648 -20.859 1 98.38 95 GLN A C 1
ATOM 736 O O . GLN A 1 95 ? -3.656 -13.047 -21.438 1 98.38 95 GLN A O 1
ATOM 741 N N . HIS A 1 96 ? -2.67 -11.898 -19.781 1 98.5 96 HIS A N 1
ATOM 742 C CA . HIS A 1 96 ? -3.938 -11.875 -19.047 1 98.5 96 HIS A CA 1
ATOM 743 C C . HIS A 1 96 ? -4.469 -10.453 -18.906 1 98.5 96 HIS A C 1
ATOM 745 O O . HIS A 1 96 ? -5.672 -10.25 -18.75 1 98.5 96 HIS A O 1
ATOM 751 N N . VAL A 1 97 ? -3.527 -9.492 -18.859 1 98.56 97 VAL A N 1
ATOM 752 C CA . VAL A 1 97 ? -3.943 -8.109 -18.641 1 98.56 97 VAL A CA 1
ATOM 753 C C . VAL A 1 97 ? -3.098 -7.176 -19.5 1 98.56 97 VAL A C 1
ATOM 755 O O . VAL A 1 97 ? -1.909 -7.426 -19.719 1 98.56 97 VAL A O 1
ATOM 758 N N . PRO A 1 98 ? -3.686 -6.086 -19.984 1 98.31 98 PRO A N 1
ATOM 759 C CA . PRO A 1 98 ? -2.85 -5.074 -20.625 1 98.31 98 PRO A CA 1
ATOM 760 C C . PRO A 1 98 ? -2.021 -4.266 -19.641 1 98.31 98 PRO A C 1
ATOM 762 O O . PRO A 1 98 ? -2.236 -4.367 -18.422 1 98.31 98 PRO A O 1
ATOM 765 N N . GLU A 1 99 ? -1.064 -3.57 -20.172 1 98.44 99 GLU A N 1
ATOM 766 C CA . GLU A 1 99 ? -0.168 -2.734 -19.375 1 98.44 99 GLU A CA 1
ATOM 767 C C . GLU A 1 99 ? -0.95 -1.712 -18.562 1 98.44 99 GLU A C 1
ATOM 769 O O . GLU A 1 99 ? -1.878 -1.08 -19.062 1 98.44 99 GLU A O 1
ATOM 774 N N . ARG A 1 100 ? -0.698 -1.615 -17.281 1 98.25 100 ARG A N 1
ATOM 775 C CA . ARG A 1 100 ? -1.164 -0.588 -16.344 1 98.25 100 ARG A CA 1
ATOM 776 C C . ARG A 1 100 ? -2.662 -0.717 -16.094 1 98.25 100 ARG A C 1
ATOM 778 O O . ARG A 1 100 ? -3.311 0.242 -15.672 1 98.25 100 ARG A O 1
ATOM 785 N N . ALA A 1 101 ? -3.18 -1.878 -16.344 1 98.06 101 ALA A N 1
ATOM 786 C CA . ALA A 1 101 ? -4.625 -2.045 -16.219 1 98.06 101 ALA A CA 1
ATOM 787 C C . ALA A 1 101 ? -5.004 -2.564 -14.828 1 98.06 101 ALA A C 1
ATOM 789 O O . ALA A 1 101 ? -6.074 -2.24 -14.312 1 98.06 101 ALA A O 1
ATOM 790 N N . THR A 1 102 ? -4.188 -3.387 -14.266 1 98.69 102 THR A N 1
ATOM 791 C CA . THR A 1 102 ? -4.562 -4.078 -13.031 1 98.69 102 THR A CA 1
ATOM 792 C C . THR A 1 102 ? -3.783 -3.529 -11.844 1 98.69 102 THR A C 1
ATOM 794 O O . THR A 1 102 ? -2.59 -3.244 -11.953 1 98.69 102 THR A O 1
ATOM 797 N N . PRO A 1 103 ? -4.516 -3.297 -10.719 1 98.81 103 PRO A N 1
ATOM 798 C CA . PRO A 1 103 ? -3.756 -3.039 -9.492 1 98.81 103 PRO A CA 1
ATOM 799 C C . PRO A 1 103 ? -2.943 -4.25 -9.039 1 98.81 103 PRO A C 1
ATOM 801 O O . PRO A 1 103 ? -3.18 -5.367 -9.5 1 98.81 103 PRO A O 1
ATOM 804 N N . MET A 1 104 ? -1.91 -4.004 -8.242 1 98.94 104 MET A N 1
ATOM 805 C CA . MET A 1 104 ? -1.197 -5.086 -7.566 1 98.94 104 MET A CA 1
ATOM 806 C C . MET A 1 104 ? -1.971 -5.566 -6.344 1 98.94 104 MET A C 1
ATOM 808 O O . MET A 1 104 ? -2.268 -4.777 -5.441 1 98.94 104 MET A O 1
ATOM 812 N N . CYS A 1 105 ? -2.334 -6.824 -6.293 1 98.94 105 CYS A N 1
ATOM 813 C CA . CYS A 1 105 ? -3.23 -7.344 -5.266 1 98.94 105 CYS A CA 1
ATOM 814 C C . CYS A 1 105 ? -2.475 -8.234 -4.285 1 98.94 105 CYS A C 1
ATOM 816 O O . CYS A 1 105 ? -1.592 -8.992 -4.68 1 98.94 105 CYS A O 1
ATOM 818 N N . GLY A 1 106 ? -2.816 -8.188 -3.031 1 98.81 106 GLY A N 1
ATOM 819 C CA . GLY A 1 106 ? -2.248 -9.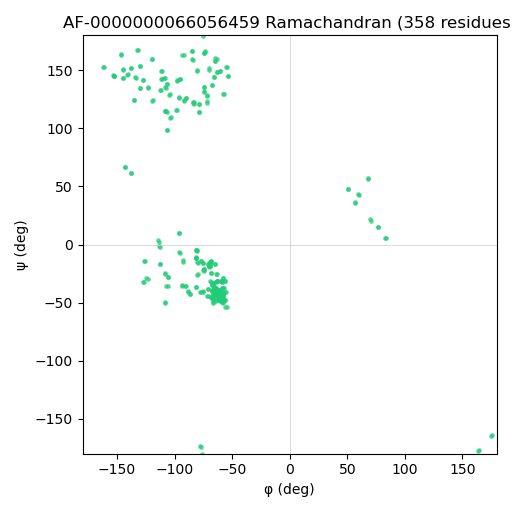047 -2.006 1 98.81 106 GLY A CA 1
ATOM 820 C C . GLY A 1 106 ? -2.51 -8.547 -0.598 1 98.81 106 GLY A C 1
ATOM 821 O O . GLY A 1 106 ? -3.277 -7.602 -0.4 1 98.81 106 GLY A O 1
ATOM 822 N N . ASN A 1 107 ? -1.996 -9.234 0.407 1 98.25 107 ASN A N 1
ATOM 823 C CA . ASN A 1 107 ? -2.002 -8.805 1.803 1 98.25 107 ASN A CA 1
ATOM 824 C C . ASN A 1 107 ? -0.742 -8.023 2.152 1 98.25 107 ASN A C 1
ATOM 826 O O . ASN A 1 107 ? 0.373 -8.516 1.972 1 98.25 107 ASN A O 1
ATOM 830 N N . THR A 1 108 ? -0.982 -6.742 2.686 1 98.12 108 THR A N 1
ATOM 831 C CA . THR A 1 108 ? 0.145 -5.863 2.973 1 98.12 108 THR A CA 1
ATOM 832 C C . THR A 1 108 ? 1.068 -5.754 1.762 1 98.12 108 THR A C 1
ATOM 834 O O . THR A 1 108 ? 2.287 -5.891 1.89 1 98.12 108 THR A O 1
ATOM 837 N N . ILE A 1 109 ? 0.504 -5.52 0.579 1 98.62 109 ILE A N 1
ATOM 838 C CA . ILE A 1 109 ? 1.116 -5.723 -0.73 1 98.62 109 ILE A CA 1
ATOM 839 C C . ILE A 1 109 ? 2.094 -4.586 -1.023 1 98.62 109 ILE A C 1
ATOM 841 O O . ILE A 1 109 ? 2.941 -4.703 -1.911 1 98.62 109 ILE A O 1
ATOM 845 N N . HIS A 1 110 ? 2.021 -3.494 -0.233 1 98.19 110 HIS A N 1
ATOM 846 C CA . HIS A 1 110 ? 2.926 -2.373 -0.462 1 98.19 110 HIS A CA 1
ATOM 847 C C . HIS A 1 110 ? 4.379 -2.783 -0.245 1 98.19 110 HIS A C 1
ATOM 849 O O . HIS A 1 110 ? 5.281 -2.268 -0.909 1 98.19 110 HIS A O 1
ATOM 855 N N . GLN A 1 111 ? 4.605 -3.734 0.667 1 97.69 111 GLN A N 1
ATOM 856 C CA . GLN A 1 111 ? 5.961 -4.211 0.925 1 97.69 111 GLN A CA 1
ATOM 857 C C . GLN A 1 111 ? 6.531 -4.938 -0.29 1 97.69 111 GLN A C 1
ATOM 859 O O . GLN A 1 111 ? 7.668 -4.688 -0.689 1 97.69 111 GLN A O 1
ATOM 864 N N . ASP A 1 112 ? 5.75 -5.789 -0.874 1 98.62 112 ASP A N 1
ATOM 865 C CA . ASP A 1 112 ? 6.16 -6.469 -2.098 1 98.62 112 ASP A CA 1
ATOM 866 C C . ASP A 1 112 ? 6.445 -5.465 -3.215 1 98.62 112 ASP A C 1
ATOM 868 O O . ASP A 1 112 ? 7.434 -5.602 -3.939 1 98.62 112 ASP A O 1
ATOM 872 N N . ARG A 1 113 ? 5.586 -4.492 -3.303 1 98.5 113 ARG A N 1
ATOM 873 C CA . ARG A 1 113 ? 5.766 -3.51 -4.363 1 98.5 113 ARG A CA 1
ATOM 874 C C . ARG A 1 113 ? 7.062 -2.73 -4.176 1 98.5 113 ARG A C 1
ATOM 876 O O . ARG A 1 113 ? 7.727 -2.371 -5.148 1 98.5 113 ARG A O 1
ATOM 883 N N . ARG A 1 114 ? 7.402 -2.43 -2.928 1 97.44 114 ARG A N 1
ATOM 884 C CA . ARG A 1 114 ? 8.664 -1.751 -2.656 1 97.44 114 ARG A CA 1
ATOM 885 C C . ARG A 1 114 ? 9.844 -2.564 -3.174 1 97.44 114 ARG A C 1
ATOM 887 O O . ARG A 1 114 ? 10.773 -2.01 -3.768 1 97.44 114 ARG A O 1
ATOM 894 N N . PHE A 1 115 ? 9.828 -3.891 -2.936 1 98.44 115 PHE A N 1
ATOM 895 C CA . PHE A 1 115 ? 10.891 -4.762 -3.422 1 98.44 115 PHE A CA 1
ATOM 896 C C . PHE A 1 115 ? 10.867 -4.844 -4.945 1 98.44 115 PHE A C 1
ATOM 898 O O . PHE A 1 115 ? 11.922 -4.801 -5.586 1 98.44 115 PHE A O 1
ATOM 905 N N . MET A 1 116 ? 9.68 -4.91 -5.492 1 98.62 116 MET A N 1
ATOM 906 C CA . MET A 1 116 ? 9.555 -5.023 -6.941 1 98.62 116 MET A CA 1
ATOM 907 C C . MET A 1 116 ? 10.086 -3.771 -7.633 1 98.62 116 MET A C 1
ATOM 909 O O . MET A 1 116 ? 10.75 -3.863 -8.664 1 98.62 116 MET A O 1
ATOM 913 N N . ALA A 1 117 ? 9.781 -2.652 -7.066 1 97.56 117 ALA A N 1
ATOM 914 C CA . ALA A 1 117 ? 10.234 -1.393 -7.648 1 97.56 117 ALA A CA 1
ATOM 915 C C . ALA A 1 117 ? 11.758 -1.348 -7.73 1 97.56 117 ALA A C 1
ATOM 917 O O . ALA A 1 117 ? 12.32 -0.769 -8.664 1 97.56 117 ALA A O 1
ATOM 918 N N . ARG A 1 118 ? 12.391 -1.972 -6.82 1 96.75 118 ARG A N 1
ATOM 919 C CA . ARG A 1 118 ? 13.852 -1.944 -6.762 1 96.75 118 ARG A CA 1
ATOM 920 C C . ARG A 1 118 ? 14.453 -3.037 -7.641 1 96.75 118 ARG A C 1
ATOM 922 O O . ARG A 1 118 ? 15.406 -2.789 -8.383 1 96.75 118 ARG A O 1
ATOM 929 N N . TRP A 1 119 ? 13.922 -4.258 -7.652 1 98.19 119 TRP A N 1
ATOM 930 C CA . TRP A 1 119 ? 14.641 -5.414 -8.172 1 98.19 119 TRP A CA 1
ATOM 931 C C . TRP A 1 119 ? 13.984 -5.938 -9.445 1 98.19 119 TRP A C 1
ATOM 933 O O . TRP A 1 119 ? 14.586 -6.723 -10.18 1 98.19 119 TRP A O 1
ATOM 943 N N . MET A 1 120 ? 12.742 -5.52 -9.656 1 98.62 120 MET A N 1
ATOM 944 C CA . MET A 1 120 ? 12 -5.875 -10.859 1 98.62 120 MET A CA 1
ATOM 945 C C . MET A 1 120 ? 11.227 -4.676 -11.406 1 98.62 120 MET A C 1
ATOM 947 O O . MET A 1 120 ? 10.008 -4.73 -11.547 1 98.62 120 MET A O 1
ATOM 951 N N . PRO A 1 121 ? 11.93 -3.615 -11.781 1 98.12 121 PRO A N 1
ATOM 952 C CA . PRO A 1 121 ? 11.273 -2.336 -12.07 1 98.12 121 PRO A CA 1
ATOM 953 C C . PRO A 1 121 ? 10.383 -2.396 -13.312 1 98.12 121 PRO A C 1
ATOM 955 O O . PRO A 1 121 ? 9.375 -1.691 -13.383 1 98.12 121 PRO A O 1
ATOM 958 N N . LYS A 1 122 ? 10.711 -3.17 -14.344 1 98.56 122 LYS A N 1
ATOM 959 C CA . LYS A 1 122 ? 9.859 -3.285 -15.523 1 98.56 122 LYS A CA 1
ATOM 960 C C . LYS A 1 122 ? 8.531 -3.945 -15.188 1 98.56 122 LYS A C 1
ATOM 962 O O . LYS A 1 122 ? 7.488 -3.562 -15.727 1 98.56 122 LYS A O 1
ATOM 967 N N . LEU A 1 123 ? 8.625 -4.906 -14.336 1 98.81 123 LEU A N 1
ATOM 968 C CA . LEU A 1 123 ? 7.41 -5.582 -13.898 1 98.81 123 LEU A CA 1
ATOM 969 C C . LEU A 1 123 ? 6.535 -4.645 -13.07 1 98.81 123 LEU A C 1
ATOM 971 O O . LEU A 1 123 ? 5.316 -4.609 -13.242 1 98.81 123 LEU A O 1
ATOM 975 N N . GLU A 1 124 ? 7.164 -3.947 -12.125 1 98.62 124 GLU A N 1
ATOM 976 C CA . GLU A 1 124 ? 6.43 -2.988 -11.312 1 98.62 124 GLU A CA 1
ATOM 977 C C . GLU A 1 124 ? 5.715 -1.958 -12.18 1 98.62 124 GLU A C 1
ATOM 979 O O . GLU A 1 124 ? 4.555 -1.627 -11.938 1 98.62 124 GLU A O 1
ATOM 984 N N . ALA A 1 125 ? 6.371 -1.499 -13.227 1 98.31 125 ALA A N 1
ATOM 985 C CA . ALA A 1 125 ? 5.836 -0.456 -14.102 1 98.31 125 ALA A CA 1
ATOM 986 C C . ALA A 1 125 ? 4.664 -0.978 -14.922 1 98.31 125 ALA A C 1
ATOM 988 O O . ALA A 1 125 ? 3.893 -0.193 -15.484 1 98.31 125 ALA A O 1
ATOM 989 N N . TYR A 1 126 ? 4.539 -2.326 -15.047 1 98.81 126 TYR A N 1
ATOM 990 C CA . TYR A 1 126 ? 3.455 -2.928 -15.812 1 98.81 126 TYR A CA 1
ATOM 991 C C . TYR A 1 126 ? 2.137 -2.848 -15.055 1 98.81 126 TYR A C 1
ATOM 993 O O . TYR A 1 126 ? 1.062 -2.873 -15.664 1 98.81 126 TYR A O 1
ATOM 1001 N N . PHE A 1 127 ? 2.193 -2.711 -13.766 1 98.81 127 PHE A N 1
ATOM 1002 C CA . PHE A 1 127 ? 1.01 -2.605 -12.922 1 98.81 127 PHE A CA 1
ATOM 1003 C C . PHE A 1 127 ? 0.447 -1.189 -12.953 1 98.81 127 PHE A C 1
ATOM 1005 O O . PHE A 1 127 ? 1.189 -0.225 -13.148 1 98.81 127 PHE A O 1
ATOM 1012 N N . HIS A 1 128 ? -0.92 -1.121 -12.773 1 98.56 128 HIS A N 1
ATOM 1013 C CA . HIS A 1 128 ? -1.491 0.155 -12.352 1 98.56 128 HIS A CA 1
ATOM 1014 C C . HIS A 1 128 ? -0.836 0.658 -11.07 1 98.56 128 HIS A C 1
ATOM 1016 O O . HIS A 1 128 ? -0.344 -0.136 -10.266 1 98.56 128 HIS A O 1
ATOM 1022 N N . TYR A 1 129 ? -0.807 1.973 -10.844 1 97.94 129 TYR A N 1
ATOM 1023 C CA . TYR A 1 129 ? -0.082 2.545 -9.719 1 97.94 129 TYR A CA 1
ATOM 1024 C C . TYR A 1 129 ? -0.782 2.223 -8.398 1 97.94 129 TYR A C 1
ATOM 1026 O O . TYR A 1 129 ? -0.182 2.334 -7.328 1 97.94 129 TYR A O 1
ATOM 1034 N N . ARG A 1 130 ? -2.072 1.803 -8.453 1 98.5 130 ARG A N 1
ATOM 1035 C CA . ARG A 1 130 ? -2.816 1.482 -7.238 1 98.5 130 ARG A CA 1
ATOM 1036 C C . ARG A 1 130 ? -2.547 0.05 -6.793 1 98.5 130 ARG A C 1
ATOM 1038 O O . ARG A 1 130 ? -2.057 -0.768 -7.574 1 98.5 130 ARG A O 1
ATOM 1045 N N . ASN A 1 131 ? -2.816 -0.192 -5.508 1 98.75 131 ASN A N 1
ATOM 1046 C CA . ASN A 1 131 ? -2.852 -1.532 -4.93 1 98.75 131 ASN A CA 1
ATOM 1047 C C . ASN A 1 131 ? -4.27 -1.933 -4.531 1 98.75 131 ASN A C 1
ATOM 1049 O O . ASN A 1 131 ? -5.125 -1.073 -4.316 1 98.75 131 ASN A O 1
ATOM 1053 N N . LEU A 1 132 ? -4.543 -3.133 -4.59 1 98.88 132 LEU A N 1
ATOM 1054 C CA . LEU A 1 132 ? -5.66 -3.76 -3.893 1 98.88 132 LEU A CA 1
ATOM 1055 C C . LEU A 1 132 ? -5.164 -4.598 -2.719 1 98.88 132 LEU A C 1
ATOM 1057 O O . LEU A 1 132 ? -4.781 -5.758 -2.896 1 98.88 132 LEU A O 1
ATOM 1061 N N . ASP A 1 133 ? -5.234 -3.986 -1.521 1 98.88 133 ASP A N 1
ATOM 1062 C CA . ASP A 1 133 ? -4.613 -4.539 -0.321 1 98.88 133 ASP A CA 1
ATOM 1063 C C . ASP A 1 133 ? -5.664 -5.117 0.625 1 98.88 133 ASP A C 1
ATOM 1065 O O . ASP A 1 133 ? -6.395 -4.367 1.277 1 98.88 133 ASP A O 1
ATOM 1069 N N . VAL A 1 134 ? -5.648 -6.406 0.826 1 98.81 134 VAL A N 1
ATOM 1070 C CA . VAL A 1 134 ? -6.617 -7.105 1.664 1 98.81 134 VAL A CA 1
ATOM 1071 C C . VAL A 1 134 ? -6.504 -6.613 3.105 1 98.81 134 VAL A C 1
ATOM 1073 O O . VAL A 1 134 ? -7.508 -6.52 3.816 1 98.81 134 VAL A O 1
ATOM 1076 N N . SER A 1 135 ? -5.312 -6.219 3.527 1 98.5 135 SER A N 1
ATOM 1077 C CA . SER A 1 135 ? -5.094 -5.777 4.898 1 98.5 135 SER A CA 1
ATOM 1078 C C . SER A 1 135 ? -5.891 -4.512 5.207 1 98.5 135 SER A C 1
ATOM 1080 O O . SER A 1 135 ? -6.188 -4.227 6.371 1 98.5 135 SER A O 1
ATOM 1082 N N . THR A 1 136 ? -6.223 -3.715 4.184 1 98.81 136 THR A N 1
ATOM 1083 C CA . THR A 1 136 ? -7.109 -2.574 4.387 1 98.81 136 THR A CA 1
ATOM 1084 C C . THR A 1 136 ? -8.453 -3.027 4.949 1 98.81 136 THR A C 1
ATOM 1086 O O . THR A 1 136 ? -8.945 -2.463 5.93 1 98.81 136 THR A O 1
ATOM 1089 N N . LEU A 1 137 ? -9.016 -4.055 4.316 1 98.69 137 LEU A N 1
ATOM 1090 C CA . LEU A 1 137 ? -10.297 -4.578 4.789 1 98.69 137 LEU A CA 1
ATOM 1091 C C . LEU A 1 137 ? -10.148 -5.188 6.18 1 98.69 137 LEU A C 1
ATOM 1093 O O . LEU A 1 137 ? -11.062 -5.086 7.004 1 98.69 137 LEU A O 1
ATOM 1097 N N . LYS A 1 138 ? -9.023 -5.848 6.422 1 98.25 138 LYS A N 1
ATOM 1098 C CA . LYS A 1 138 ? -8.758 -6.398 7.746 1 98.25 138 LYS A CA 1
ATOM 1099 C C . LYS A 1 138 ? -8.789 -5.305 8.812 1 98.25 138 LYS A C 1
ATOM 1101 O O . LYS A 1 138 ? -9.438 -5.465 9.852 1 98.25 138 LYS A O 1
ATOM 1106 N N . GLU A 1 139 ? -8.133 -4.18 8.57 1 98.56 139 GLU A N 1
ATOM 1107 C CA . GLU A 1 139 ? -8.078 -3.068 9.516 1 98.56 139 GLU A CA 1
ATOM 1108 C C . GLU A 1 139 ? -9.461 -2.463 9.734 1 98.56 139 GLU A C 1
ATOM 1110 O O . GLU A 1 139 ? -9.836 -2.162 10.875 1 98.56 139 GLU A O 1
ATOM 1115 N N . LEU A 1 140 ? -10.172 -2.299 8.672 1 98.62 140 LEU A N 1
ATOM 1116 C CA . LEU A 1 140 ? -11.5 -1.713 8.766 1 98.62 140 LEU A CA 1
ATOM 1117 C C . LEU A 1 140 ? -12.453 -2.652 9.5 1 98.62 140 LEU A C 1
ATOM 1119 O O . LEU A 1 140 ? -13.211 -2.217 10.375 1 98.62 140 LEU A O 1
ATOM 1123 N N . CYS A 1 141 ? -12.398 -3.904 9.141 1 98.44 141 CYS A N 1
ATOM 1124 C CA . CYS A 1 141 ? -13.297 -4.887 9.734 1 98.44 141 CYS A CA 1
ATOM 1125 C C . CYS A 1 141 ? -13.047 -5.02 11.234 1 98.44 141 CYS A C 1
ATOM 1127 O O . CYS A 1 141 ? -13.984 -5.113 12.016 1 98.44 141 CYS A O 1
ATOM 1129 N N . LYS A 1 142 ? -11.836 -5.039 11.656 1 97.62 142 LYS A N 1
ATOM 1130 C CA . LYS A 1 142 ? -11.484 -5.109 13.07 1 97.62 142 LYS A CA 1
ATOM 1131 C C . LYS A 1 142 ? -12.109 -3.963 13.852 1 97.62 142 LYS A C 1
ATOM 1133 O O . LYS A 1 142 ? -12.484 -4.129 15.016 1 97.62 142 LYS A O 1
ATOM 1138 N N . ARG A 1 143 ? -12.281 -2.836 13.227 1 97.5 143 ARG A N 1
ATOM 1139 C CA . ARG A 1 143 ? -12.75 -1.632 13.906 1 97.5 143 ARG A CA 1
ATOM 1140 C C . ARG A 1 143 ? -14.266 -1.531 13.867 1 97.5 143 ARG A C 1
ATOM 1142 O O . ARG A 1 143 ? -14.898 -1.125 14.844 1 97.5 143 ARG A O 1
ATOM 1149 N N . TRP A 1 144 ? -14.82 -1.971 12.773 1 98.12 144 TRP A N 1
ATOM 1150 C CA . TRP A 1 144 ? -16.234 -1.68 12.555 1 98.12 144 TRP A CA 1
ATOM 1151 C C . TRP A 1 144 ? -17.094 -2.926 12.773 1 98.12 144 TRP A C 1
ATOM 1153 O O . TRP A 1 144 ? -18.281 -2.826 13.062 1 98.12 144 TRP A O 1
ATOM 1163 N N . ARG A 1 145 ? -16.547 -4.094 12.562 1 97.69 145 ARG A N 1
ATOM 1164 C CA . ARG A 1 145 ? -17.219 -5.371 12.773 1 97.69 145 ARG A CA 1
ATOM 1165 C C . ARG A 1 145 ? -16.25 -6.414 13.328 1 97.69 145 ARG A C 1
ATOM 1167 O O . ARG A 1 145 ? -16 -7.441 12.695 1 97.69 145 ARG A O 1
ATOM 1174 N N . PRO A 1 146 ? -15.773 -6.207 14.57 1 97.12 146 PRO A N 1
ATOM 1175 C CA . PRO A 1 146 ? -14.75 -7.09 15.133 1 97.12 146 PRO A CA 1
ATOM 1176 C C . PRO A 1 146 ? -15.195 -8.547 15.18 1 97.12 146 PRO A C 1
ATOM 1178 O O . PRO A 1 146 ? -14.367 -9.453 15.07 1 97.12 146 PRO A O 1
ATOM 1181 N N . GLU A 1 147 ? -16.453 -8.766 15.289 1 97.25 147 GLU A N 1
ATOM 1182 C CA . GLU A 1 147 ? -16.969 -10.133 15.336 1 97.25 147 GLU A CA 1
ATOM 1183 C C . GLU A 1 147 ? -16.75 -10.852 14.008 1 97.25 147 GLU A C 1
ATOM 1185 O O . GLU A 1 147 ? -16.547 -12.07 13.977 1 97.25 147 GLU A O 1
ATOM 1190 N N . ILE A 1 148 ? -16.812 -10.125 12.945 1 97.5 148 ILE A N 1
ATOM 1191 C CA . ILE A 1 148 ? -16.562 -10.68 11.617 1 97.5 148 ILE A CA 1
ATOM 1192 C C . ILE A 1 148 ? -15.062 -10.898 11.422 1 97.5 148 ILE A C 1
ATOM 1194 O O . ILE A 1 148 ? -14.641 -11.922 10.875 1 97.5 148 ILE A O 1
ATOM 1198 N N . ALA A 1 149 ? -14.281 -9.961 11.883 1 97 149 ALA A N 1
ATOM 1199 C CA . ALA A 1 149 ? -12.828 -10.031 11.727 1 97 149 ALA A CA 1
ATOM 1200 C C . ALA A 1 149 ? -12.266 -11.297 12.367 1 97 149 ALA A C 1
ATOM 1202 O O . ALA A 1 149 ? -11.297 -11.875 11.875 1 97 149 ALA A O 1
ATOM 1203 N N . LYS A 1 150 ? -12.852 -11.758 13.391 1 95.88 150 LYS A N 1
ATOM 1204 C CA . LYS A 1 150 ? -12.391 -12.922 14.141 1 95.88 150 LYS A CA 1
ATOM 1205 C C . LYS A 1 150 ? -12.555 -14.203 13.328 1 95.88 150 LYS A C 1
ATOM 1207 O O . LYS A 1 150 ? -11.953 -15.234 13.656 1 95.88 150 LYS A O 1
ATOM 1212 N N . GLY A 1 151 ? -13.312 -14.141 12.305 1 95.81 151 GLY A N 1
ATOM 1213 C CA . GLY A 1 151 ? -13.594 -15.32 11.5 1 95.81 151 GLY A CA 1
ATOM 1214 C C . GLY A 1 151 ? -12.5 -15.633 10.5 1 95.81 151 GLY A C 1
ATOM 1215 O O . GLY A 1 151 ? -12.477 -16.719 9.922 1 95.81 151 GLY A O 1
ATOM 1216 N N . VAL A 1 152 ? -11.609 -14.742 10.32 1 95 152 VAL A N 1
ATOM 1217 C CA . VAL A 1 152 ? -10.508 -14.961 9.391 1 95 152 VAL A CA 1
ATOM 1218 C C . VAL A 1 152 ? -9.398 -15.75 10.078 1 95 152 VAL A C 1
ATOM 1220 O O . VAL A 1 152 ? -8.875 -15.32 11.109 1 95 152 VAL A O 1
ATOM 1223 N N . VAL A 1 153 ? -9.055 -16.875 9.562 1 90.69 153 VAL A N 1
ATOM 1224 C CA . VAL A 1 153 ? -7.977 -17.703 10.086 1 90.69 153 VAL A CA 1
ATOM 1225 C C . VAL A 1 153 ? -6.895 -17.875 9.023 1 90.69 153 VAL A C 1
ATOM 1227 O O . VAL A 1 153 ? -7.168 -18.344 7.918 1 90.69 153 VAL A O 1
ATOM 1230 N N . LYS A 1 154 ? -5.703 -17.516 9.391 1 90.69 154 LYS A N 1
ATOM 1231 C CA . LYS A 1 154 ? -4.574 -17.625 8.477 1 90.69 154 LYS A CA 1
ATOM 1232 C C . LYS A 1 154 ? -3.594 -18.703 8.945 1 90.69 154 LYS A C 1
ATOM 1234 O O . LYS A 1 154 ? -3.355 -18.844 10.148 1 90.69 154 LYS A O 1
ATOM 1239 N N . ARG A 1 155 ? -3.061 -19.406 8.008 1 86.44 155 ARG A N 1
ATOM 1240 C CA . ARG A 1 155 ? -2.039 -20.406 8.312 1 86.44 155 ARG A CA 1
ATOM 1241 C C . ARG A 1 155 ? -0.647 -19.781 8.297 1 86.44 155 ARG A C 1
ATOM 1243 O O . ARG A 1 155 ? 0.19 -20.109 9.148 1 86.44 155 ARG A O 1
ATOM 1250 N N . GLY A 1 156 ? -0.36 -18.922 7.387 1 87.19 156 GLY A N 1
ATOM 1251 C CA . GLY A 1 156 ? 0.904 -18.203 7.328 1 87.19 156 GLY A CA 1
ATOM 1252 C C . GLY A 1 156 ? 2.086 -19.094 7.016 1 87.19 156 GLY A C 1
ATOM 1253 O O . GLY A 1 156 ? 3.086 -19.094 7.738 1 87.19 156 GLY A O 1
ATOM 1254 N N . LYS A 1 157 ? 2.098 -19.812 5.957 1 88.94 157 LYS A N 1
ATOM 1255 C CA . LYS A 1 157 ? 3.117 -20.797 5.598 1 88.94 157 LYS A CA 1
ATOM 1256 C C . LYS A 1 157 ? 4.395 -20.109 5.117 1 88.94 157 LYS A C 1
ATOM 1258 O O . LYS A 1 157 ? 5.453 -20.734 5.051 1 88.94 157 LYS A O 1
ATOM 1263 N N . HIS A 1 158 ? 4.34 -18.844 4.781 1 92.44 158 HIS A N 1
ATOM 1264 C CA . HIS A 1 158 ? 5.465 -18.094 4.246 1 92.44 158 HIS A CA 1
ATOM 1265 C C . HIS A 1 158 ? 6.02 -18.75 2.986 1 92.44 158 HIS A C 1
ATOM 1267 O O . HIS A 1 158 ? 7.234 -18.891 2.84 1 92.44 158 HIS A O 1
ATOM 1273 N N . GLU A 1 159 ? 5.184 -19.281 2.215 1 94.5 159 GLU A N 1
ATOM 1274 C CA . GLU A 1 159 ? 5.367 -19.703 0.825 1 94.5 159 GLU A CA 1
ATOM 1275 C C . GLU A 1 159 ? 4.535 -18.828 -0.118 1 94.5 159 GLU A C 1
ATOM 1277 O O . GLU A 1 159 ? 3.338 -18.641 0.11 1 94.5 159 GLU A O 1
ATOM 1282 N N . ALA A 1 160 ? 5.145 -18.391 -1.146 1 96.06 160 ALA A N 1
ATOM 1283 C CA . ALA A 1 160 ? 4.559 -17.328 -1.975 1 96.06 160 ALA A CA 1
ATOM 1284 C C . ALA A 1 160 ? 3.168 -17.734 -2.463 1 96.06 160 ALA A C 1
ATOM 1286 O O . ALA A 1 160 ? 2.188 -17.031 -2.199 1 96.06 160 ALA A O 1
ATOM 1287 N N . LEU A 1 161 ? 3.072 -18.891 -3.086 1 97.38 161 LEU A N 1
ATOM 1288 C CA . LEU A 1 161 ? 1.805 -19.312 -3.682 1 97.38 161 LEU A CA 1
ATOM 1289 C C . LEU A 1 161 ? 0.754 -19.562 -2.605 1 97.38 161 LEU A C 1
ATOM 1291 O O . LEU A 1 161 ? -0.395 -19.125 -2.742 1 97.38 161 LEU A O 1
ATOM 1295 N N . ALA A 1 162 ? 1.112 -20.234 -1.551 1 96.69 162 ALA A N 1
ATOM 1296 C CA . ALA A 1 162 ? 0.195 -20.516 -0.448 1 96.69 162 ALA A CA 1
ATOM 1297 C C . ALA A 1 162 ? -0.331 -19.219 0.166 1 96.69 162 ALA A C 1
ATOM 1299 O O . ALA A 1 162 ? -1.517 -19.109 0.489 1 96.69 162 ALA A O 1
ATOM 1300 N N . ASP A 1 163 ? 0.523 -18.266 0.335 1 97.69 163 ASP A N 1
ATOM 1301 C CA . ASP A 1 163 ? 0.135 -17 0.944 1 97.69 163 ASP A CA 1
ATOM 1302 C C . ASP A 1 163 ? -0.819 -16.234 0.038 1 97.69 163 ASP A C 1
ATOM 1304 O O . ASP A 1 163 ? -1.705 -15.516 0.522 1 97.69 163 ASP A O 1
ATOM 1308 N N . ILE A 1 164 ? -0.658 -16.312 -1.31 1 98.56 164 ILE A N 1
ATOM 1309 C CA . ILE A 1 164 ? -1.578 -15.672 -2.24 1 98.56 164 ILE A CA 1
ATOM 1310 C C . ILE A 1 164 ? -2.969 -16.297 -2.102 1 98.56 164 ILE A C 1
ATOM 1312 O O . ILE A 1 164 ? -3.967 -15.57 -2.012 1 98.56 164 ILE A O 1
ATOM 1316 N N . LEU A 1 165 ? -3 -17.578 -2.105 1 98.06 165 LEU A N 1
ATOM 1317 C CA . LEU A 1 165 ? -4.277 -18.281 -2.004 1 98.06 165 LEU A CA 1
ATOM 1318 C C . LEU A 1 165 ? -5 -17.891 -0.715 1 98.06 165 LEU A C 1
ATOM 1320 O O . LEU A 1 165 ? -6.215 -17.688 -0.72 1 98.06 165 LEU A O 1
ATOM 1324 N N . GLU A 1 166 ? -4.273 -17.812 0.341 1 98 166 GLU A N 1
ATOM 1325 C CA . GLU A 1 166 ? -4.855 -17.359 1.603 1 98 166 GLU A CA 1
ATOM 1326 C C . GLU A 1 166 ? -5.387 -15.938 1.493 1 98 166 GLU A C 1
ATOM 1328 O O . GLU A 1 166 ? -6.418 -15.609 2.078 1 98 166 GLU A O 1
ATOM 1333 N N . SER A 1 167 ? -4.641 -15.078 0.8 1 98.56 167 SER A N 1
ATOM 1334 C CA . SER A 1 167 ? -5.074 -13.703 0.608 1 98.56 167 SER A CA 1
ATOM 1335 C C . SER A 1 167 ? -6.379 -13.633 -0.182 1 98.56 167 SER A C 1
ATOM 1337 O O . SER A 1 167 ? -7.277 -12.867 0.159 1 98.56 167 SER A O 1
ATOM 1339 N N . ILE A 1 168 ? -6.477 -14.414 -1.243 1 98.69 168 ILE A N 1
ATOM 1340 C CA . ILE A 1 168 ? -7.688 -14.453 -2.059 1 98.69 168 ILE A CA 1
ATOM 1341 C C . ILE A 1 168 ? -8.859 -14.945 -1.217 1 98.69 168 ILE A C 1
ATOM 1343 O O . ILE A 1 168 ? -9.953 -14.383 -1.271 1 98.69 168 ILE A O 1
ATOM 1347 N N . GLU A 1 169 ? -8.609 -15.977 -0.396 1 98.25 169 GLU A N 1
ATOM 1348 C CA . GLU A 1 169 ? -9.664 -16.516 0.467 1 98.25 169 GLU A CA 1
ATOM 1349 C C . GLU A 1 169 ? -10.109 -15.477 1.498 1 98.25 169 GLU A C 1
ATOM 1351 O O . GLU A 1 169 ? -11.297 -15.359 1.796 1 98.25 169 GLU A O 1
ATOM 1356 N N . GLU A 1 170 ? -9.164 -14.836 2.072 1 98.62 170 GLU A N 1
ATOM 1357 C CA . GLU A 1 170 ? -9.492 -13.773 3.012 1 98.62 170 GLU A CA 1
ATOM 1358 C C . GLU A 1 170 ? -10.328 -12.688 2.34 1 98.62 170 GLU A C 1
ATOM 1360 O O . GLU A 1 170 ? -11.289 -12.18 2.93 1 98.62 170 GLU A O 1
ATOM 1365 N N . MET A 1 171 ? -10.023 -12.289 1.102 1 98.69 171 MET A N 1
ATOM 1366 C CA . MET A 1 171 ? -10.805 -11.312 0.348 1 98.69 171 MET A CA 1
ATOM 1367 C C . MET A 1 171 ? -12.227 -11.812 0.132 1 98.69 171 MET A C 1
ATOM 1369 O O . MET A 1 171 ? -13.188 -11.055 0.296 1 98.69 171 MET A O 1
ATOM 1373 N N . ARG A 1 172 ? -12.328 -13.086 -0.236 1 98.38 172 ARG A N 1
ATOM 1374 C CA . ARG A 1 172 ? -13.648 -13.68 -0.422 1 98.38 172 ARG A CA 1
ATOM 1375 C C . ARG A 1 172 ? -14.469 -13.609 0.862 1 98.38 172 ARG A C 1
ATOM 1377 O O . ARG A 1 172 ? -15.672 -13.336 0.825 1 98.38 172 ARG A O 1
ATOM 1384 N N . TYR A 1 173 ? -13.836 -13.898 1.936 1 98.5 173 TYR A N 1
ATOM 1385 C CA . TYR A 1 173 ? -14.492 -13.852 3.236 1 98.5 173 TYR A CA 1
ATOM 1386 C C . TYR A 1 173 ? -15.047 -12.461 3.516 1 98.5 173 TYR A C 1
ATOM 1388 O O . TYR A 1 173 ? -16.219 -12.32 3.896 1 98.5 173 TYR A O 1
ATOM 1396 N N . TYR A 1 174 ? -14.219 -11.438 3.338 1 98.38 174 TYR A N 1
ATOM 1397 C CA . TYR A 1 174 ? -14.672 -10.078 3.592 1 98.38 174 TYR A CA 1
ATOM 1398 C C . TYR A 1 174 ? -15.773 -9.68 2.611 1 98.38 174 TYR A C 1
ATOM 1400 O O . TYR A 1 174 ? -16.688 -8.945 2.971 1 98.38 174 TYR A O 1
ATOM 1408 N N . ARG A 1 175 ? -15.625 -10.117 1.363 1 98.25 175 ARG A N 1
ATOM 1409 C CA . ARG A 1 175 ? -16.656 -9.812 0.386 1 98.25 175 ARG A CA 1
ATOM 1410 C C . ARG A 1 175 ? -18.016 -10.352 0.846 1 98.25 175 ARG A C 1
ATOM 1412 O O . ARG A 1 175 ? -19.016 -9.641 0.79 1 98.25 175 ARG A O 1
ATOM 1419 N N . GLU A 1 176 ? -17.984 -11.523 1.354 1 97.69 176 GLU A N 1
ATOM 1420 C CA . GLU A 1 176 ? -19.203 -12.227 1.729 1 97.69 176 GLU A CA 1
ATOM 1421 C C . GLU A 1 176 ? -19.766 -11.688 3.047 1 97.69 176 GLU A C 1
ATOM 1423 O O . GLU A 1 176 ? -20.969 -11.469 3.174 1 97.69 176 GLU A O 1
ATOM 1428 N N . HIS A 1 177 ? -18.922 -11.422 3.969 1 97.44 177 HIS A N 1
ATOM 1429 C CA . HIS A 1 177 ? -19.406 -11.25 5.336 1 97.44 177 HIS A CA 1
ATOM 1430 C C . HIS A 1 177 ? -19.328 -9.789 5.766 1 97.44 177 HIS A C 1
ATOM 1432 O O . HIS A 1 177 ? -20.047 -9.375 6.688 1 97.44 177 HIS A O 1
ATOM 1438 N N . PHE A 1 178 ? -18.453 -9.031 5.145 1 97.75 178 PHE A N 1
ATOM 1439 C CA . PHE A 1 178 ? -18.234 -7.656 5.566 1 97.75 178 PHE A CA 1
ATOM 1440 C C . PHE A 1 178 ? -18.797 -6.676 4.547 1 97.75 178 PHE A C 1
ATOM 1442 O O . PHE A 1 178 ? -19.578 -5.785 4.898 1 97.75 178 PHE A O 1
ATOM 1449 N N . LEU A 1 179 ? -18.453 -6.879 3.246 1 95.69 179 LEU A N 1
ATOM 1450 C CA . LEU A 1 179 ? -18.922 -6.004 2.18 1 95.69 179 LEU A CA 1
ATOM 1451 C C . LEU A 1 179 ? -20.344 -6.379 1.756 1 95.69 179 LEU A C 1
ATOM 1453 O O . LEU A 1 179 ? -21.156 -5.504 1.465 1 95.69 179 LEU A O 1
ATOM 1457 N N . LYS A 1 180 ? -20.656 -7.727 1.752 1 93.5 180 LYS A N 1
ATOM 1458 C CA . LYS A 1 180 ? -21.953 -8.297 1.438 1 93.5 180 LYS A CA 1
ATOM 1459 C C . LYS A 1 180 ? -22.391 -7.922 0.022 1 93.5 180 LYS A C 1
ATOM 1461 O O . LYS A 1 180 ? -23.516 -7.438 -0.183 1 93.5 180 LYS A O 1
ATOM 1466 N N . VAL A 1 181 ? -21.469 -8.023 -0.833 1 90.31 181 VAL A N 1
ATOM 1467 C CA . VAL A 1 181 ? -21.734 -7.762 -2.244 1 90.31 181 VAL A CA 1
ATOM 1468 C C . VAL A 1 181 ? -21.25 -8.938 -3.084 1 90.31 181 VAL A C 1
ATOM 1470 O O . VAL A 1 181 ? -20.359 -9.688 -2.662 1 90.31 181 VAL A O 1
ATOM 1473 N N . MET B 1 1 ? -2.689 14.914 25.375 1 69.69 1 MET B N 1
ATOM 1474 C CA . MET B 1 1 ? -3.928 14.164 25.172 1 69.69 1 MET B CA 1
ATOM 1475 C C . MET B 1 1 ? -3.689 12.672 25.328 1 69.69 1 MET B C 1
ATOM 1477 O O . MET B 1 1 ? -2.57 12.188 25.141 1 69.69 1 MET B O 1
ATOM 1481 N N . ALA B 1 2 ? -4.652 11.977 25.797 1 86.56 2 ALA B N 1
ATOM 1482 C CA . ALA B 1 2 ? -4.457 10.555 26.062 1 86.56 2 ALA B CA 1
ATOM 1483 C C . ALA B 1 2 ? -4.363 9.758 24.766 1 86.56 2 ALA B C 1
ATOM 1485 O O . ALA B 1 2 ? -5.137 9.984 23.828 1 86.56 2 ALA B O 1
ATOM 1486 N N . GLN B 1 3 ? -3.307 9.078 24.562 1 94.62 3 GLN B N 1
ATOM 1487 C CA . GLN B 1 3 ? -3.141 8.172 23.422 1 94.62 3 GLN B CA 1
ATOM 1488 C C . GLN B 1 3 ? -4.297 7.176 23.344 1 94.62 3 GLN B C 1
ATOM 1490 O O . GLN B 1 3 ? -4.871 6.801 24.375 1 94.62 3 GLN B O 1
ATOM 1495 N N . ASP B 1 4 ? -4.645 6.871 22.156 1 96.56 4 ASP B N 1
ATOM 1496 C CA . ASP B 1 4 ? -5.641 5.836 21.891 1 96.56 4 ASP B CA 1
ATOM 1497 C C . ASP B 1 4 ? -5.184 4.918 20.766 1 96.56 4 ASP B C 1
ATOM 1499 O O . ASP B 1 4 ? -4.926 5.375 19.641 1 96.56 4 ASP B O 1
ATOM 1503 N N . THR B 1 5 ? -5.137 3.641 21.016 1 96.25 5 THR B N 1
ATOM 1504 C CA . THR B 1 5 ? -4.633 2.654 20.078 1 96.25 5 THR B CA 1
ATOM 1505 C C . THR B 1 5 ? -5.566 2.533 18.875 1 96.25 5 THR B C 1
ATOM 1507 O O . THR B 1 5 ? -5.188 1.978 17.844 1 96.25 5 THR B O 1
ATOM 1510 N N . ASN B 1 6 ? -6.727 3.068 19 1 96.25 6 ASN B N 1
ATOM 1511 C CA . ASN B 1 6 ? -7.711 2.924 17.922 1 96.25 6 ASN B CA 1
ATOM 1512 C C . ASN B 1 6 ? -7.711 4.133 17 1 96.25 6 ASN B C 1
ATOM 1514 O O . ASN B 1 6 ? -8.398 4.133 15.977 1 96.25 6 ASN B O 1
ATOM 1518 N N . ASN B 1 7 ? -6.965 5.164 17.344 1 98.44 7 ASN B N 1
ATOM 1519 C CA . ASN B 1 7 ? -6.879 6.324 16.469 1 98.44 7 ASN B CA 1
ATOM 1520 C C . ASN B 1 7 ? -6.184 5.98 15.148 1 98.44 7 ASN B C 1
ATOM 1522 O O . ASN B 1 7 ? -5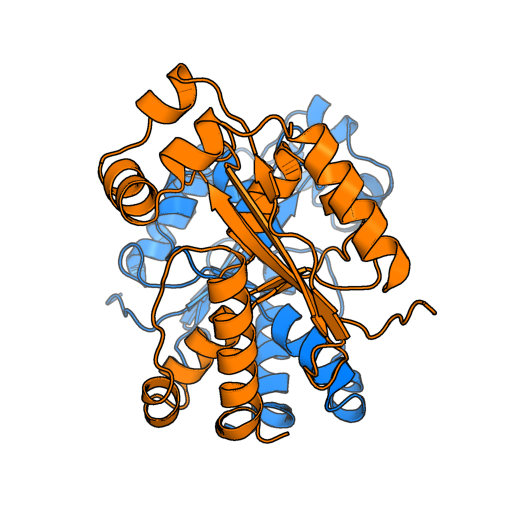.309 5.113 15.117 1 98.44 7 ASN B O 1
ATOM 1526 N N . LEU B 1 8 ? -6.676 6.609 14.164 1 98.88 8 LEU B N 1
ATOM 1527 C CA . LEU B 1 8 ? -6.113 6.477 12.828 1 98.88 8 LEU B CA 1
ATOM 1528 C C . LEU B 1 8 ? -5.348 7.734 12.43 1 98.88 8 LEU B C 1
ATOM 1530 O O . LEU B 1 8 ? -5.793 8.852 12.711 1 98.88 8 LEU B O 1
ATOM 1534 N N . ILE B 1 9 ? -4.195 7.539 11.805 1 98.94 9 ILE B N 1
ATOM 1535 C CA . ILE B 1 9 ? -3.414 8.664 11.297 1 98.94 9 ILE B CA 1
ATOM 1536 C C . ILE B 1 9 ? -3.479 8.688 9.773 1 98.94 9 ILE B C 1
ATOM 1538 O O . ILE B 1 9 ? -2.988 7.773 9.109 1 98.94 9 ILE B O 1
ATOM 1542 N N . TRP B 1 10 ? -4.09 9.734 9.266 1 98.94 10 TRP B N 1
ATOM 1543 C CA . TRP B 1 10 ? -4.168 10 7.832 1 98.94 10 TRP B CA 1
ATOM 1544 C C . TRP B 1 10 ? -3.051 10.945 7.395 1 98.94 10 TRP B C 1
ATOM 1546 O O . TRP B 1 10 ? -2.713 11.891 8.109 1 98.94 10 TRP B O 1
ATOM 1556 N N . LEU B 1 11 ? -2.533 10.648 6.18 1 98.5 11 LEU B N 1
ATOM 1557 C CA . LEU B 1 11 ? -1.383 11.43 5.73 1 98.5 11 LEU B CA 1
ATOM 1558 C C . LEU B 1 11 ? -1.432 11.648 4.219 1 98.5 11 LEU B C 1
ATOM 1560 O O . LEU B 1 11 ? -1.997 10.828 3.488 1 98.5 11 LEU B O 1
ATOM 1564 N N . ASP B 1 12 ? -0.892 12.703 3.779 1 98.69 12 ASP B N 1
ATOM 1565 C CA . ASP B 1 12 ? -0.599 12.984 2.377 1 98.69 12 ASP B CA 1
ATOM 1566 C C . ASP B 1 12 ? 0.692 13.789 2.238 1 98.69 12 ASP B C 1
ATOM 1568 O O . ASP B 1 12 ? 0.988 14.648 3.072 1 98.69 12 ASP B O 1
ATOM 1572 N N . MET B 1 13 ? 1.428 13.5 1.213 1 98.69 13 MET B N 1
ATOM 1573 C CA . MET B 1 13 ? 2.639 14.242 0.877 1 98.69 13 MET B CA 1
ATOM 1574 C C . MET B 1 13 ? 2.604 14.719 -0.573 1 98.69 13 MET B C 1
ATOM 1576 O O . MET B 1 13 ? 2.115 14 -1.451 1 98.69 13 MET B O 1
ATOM 1580 N N . GLU B 1 14 ? 3.078 15.867 -0.786 1 98.69 14 GLU B N 1
ATOM 1581 C CA . GLU B 1 14 ? 3.451 16.312 -2.125 1 98.69 14 GLU B CA 1
ATOM 1582 C C . GLU B 1 14 ? 4.949 16.156 -2.361 1 98.69 14 GLU B C 1
ATOM 1584 O O . GLU B 1 14 ? 5.758 16.438 -1.47 1 98.69 14 GLU B O 1
ATOM 1589 N N . MET B 1 15 ? 5.324 15.758 -3.541 1 98.69 15 MET B N 1
ATOM 1590 C CA . MET B 1 15 ? 6.719 15.492 -3.871 1 98.69 15 MET B CA 1
ATOM 1591 C C . MET B 1 15 ? 7.109 16.156 -5.184 1 98.69 15 MET B C 1
ATOM 1593 O O . MET B 1 15 ? 6.242 16.609 -5.934 1 98.69 15 MET B O 1
ATOM 1597 N N . THR B 1 16 ? 8.398 16.203 -5.465 1 98.69 16 THR B N 1
ATOM 1598 C CA . THR B 1 16 ? 8.914 16.797 -6.695 1 98.69 16 THR B CA 1
ATOM 1599 C C . THR B 1 16 ? 8.797 15.812 -7.859 1 98.69 16 THR B C 1
ATOM 1601 O O . THR B 1 16 ? 9.102 16.156 -9 1 98.69 16 THR B O 1
ATOM 1604 N N . GLY B 1 17 ? 8.398 14.633 -7.617 1 97.88 17 GLY B N 1
ATOM 1605 C CA . GLY B 1 17 ? 8.219 13.523 -8.531 1 97.88 17 GLY B CA 1
ATOM 1606 C C . GLY B 1 17 ? 7.824 12.234 -7.836 1 97.88 17 GLY B C 1
ATOM 1607 O O . GLY B 1 17 ? 7.5 12.242 -6.648 1 97.88 17 GLY B O 1
ATOM 1608 N N . LEU B 1 18 ? 7.926 11.117 -8.453 1 96.25 18 LEU B N 1
ATOM 1609 C CA . LEU B 1 18 ? 7.359 9.883 -7.918 1 96.25 18 LEU B CA 1
ATOM 1610 C C . LEU B 1 18 ? 8.461 8.898 -7.535 1 96.25 18 LEU B C 1
ATOM 1612 O O . LEU B 1 18 ? 8.18 7.809 -7.031 1 96.25 18 LEU B O 1
ATOM 1616 N N . ASN B 1 19 ? 9.695 9.258 -7.766 1 95.5 19 ASN B N 1
ATOM 1617 C CA . ASN B 1 19 ? 10.812 8.367 -7.48 1 95.5 19 ASN B CA 1
ATOM 1618 C C . ASN B 1 19 ? 11.539 8.773 -6.203 1 95.5 19 ASN B C 1
ATOM 1620 O O . ASN B 1 19 ? 12.367 9.688 -6.215 1 95.5 19 ASN B O 1
ATOM 1624 N N . PRO B 1 20 ? 11.398 7.973 -5.176 1 96.25 20 PRO B N 1
ATOM 1625 C CA . PRO B 1 20 ? 11.977 8.375 -3.891 1 96.25 20 PRO B CA 1
ATOM 1626 C C . PRO B 1 20 ? 13.508 8.359 -3.898 1 96.25 20 PRO B C 1
ATOM 1628 O O . PRO B 1 20 ? 14.133 8.922 -3 1 96.25 20 PRO B O 1
ATOM 1631 N N . ASP B 1 21 ? 14.117 7.719 -4.859 1 93.06 21 ASP B N 1
ATOM 1632 C CA . ASP B 1 21 ? 15.57 7.703 -4.922 1 93.06 21 ASP B CA 1
ATOM 1633 C C . ASP B 1 21 ? 16.125 9.047 -5.402 1 93.06 21 ASP B C 1
ATOM 1635 O O . ASP B 1 21 ? 17.281 9.375 -5.152 1 93.06 21 ASP B O 1
ATOM 1639 N N . GLN B 1 22 ? 15.273 9.844 -6.098 1 94.94 22 GLN B N 1
ATOM 1640 C CA . GLN B 1 22 ? 15.742 11.078 -6.715 1 94.94 22 GLN B CA 1
ATOM 1641 C C . GLN B 1 22 ? 14.883 12.266 -6.285 1 94.94 22 GLN B C 1
ATOM 1643 O O . GLN B 1 22 ? 15.375 13.391 -6.184 1 94.94 22 GLN B O 1
ATOM 1648 N N . ASP B 1 23 ? 13.617 12.031 -6.039 1 98.06 23 ASP B N 1
ATOM 1649 C CA . ASP B 1 23 ? 12.664 13.094 -5.738 1 98.06 23 ASP B CA 1
ATOM 1650 C C . ASP B 1 23 ? 12.539 13.305 -4.234 1 98.06 23 ASP B C 1
ATOM 1652 O O . ASP B 1 23 ? 12.977 12.469 -3.441 1 98.06 23 ASP B O 1
ATOM 1656 N N . ARG B 1 24 ? 11.977 14.453 -3.922 1 98.69 24 ARG B N 1
ATOM 1657 C CA . ARG B 1 24 ? 11.969 14.883 -2.527 1 98.69 24 ARG B CA 1
ATOM 1658 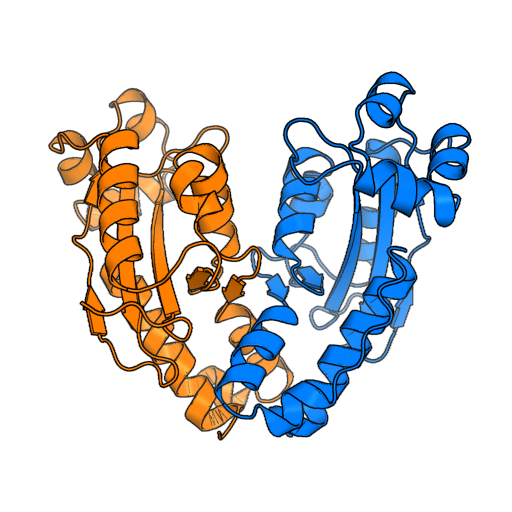C C . ARG B 1 24 ? 10.57 15.297 -2.088 1 98.69 24 ARG B C 1
ATOM 1660 O O . ARG B 1 24 ? 9.727 15.648 -2.92 1 98.69 24 ARG B O 1
ATOM 1667 N N . ILE B 1 25 ? 10.383 15.156 -0.78 1 98.81 25 ILE B N 1
ATOM 1668 C CA . ILE B 1 25 ? 9.141 15.617 -0.172 1 98.81 25 ILE B CA 1
ATOM 1669 C C . ILE B 1 25 ? 9.148 17.141 -0.087 1 98.81 25 ILE B C 1
ATOM 1671 O O . ILE B 1 25 ? 10.141 17.75 0.321 1 98.81 25 ILE B O 1
ATOM 1675 N N . ILE B 1 26 ? 7.996 17.797 -0.453 1 98.94 26 ILE B N 1
ATOM 1676 C CA . ILE B 1 26 ? 7.988 19.25 -0.419 1 98.94 26 ILE B CA 1
ATOM 1677 C C . ILE B 1 26 ? 6.82 19.75 0.433 1 98.94 26 ILE B C 1
ATOM 1679 O O . ILE B 1 26 ? 6.781 20.922 0.825 1 98.94 26 ILE B O 1
ATOM 1683 N N . GLU B 1 27 ? 5.887 18.906 0.743 1 98.94 27 GLU B N 1
ATOM 1684 C CA . GLU B 1 27 ? 4.805 19.234 1.666 1 98.94 27 GLU B CA 1
ATOM 1685 C C . GLU B 1 27 ? 4.266 17.969 2.344 1 98.94 27 GLU B C 1
ATOM 1687 O O . GLU B 1 27 ? 4.188 16.906 1.723 1 98.94 27 GLU B O 1
ATOM 1692 N N . VAL B 1 28 ? 3.852 18.062 3.582 1 98.81 28 VAL B N 1
ATOM 1693 C CA . VAL B 1 28 ? 3.266 16.938 4.285 1 98.81 28 VAL B CA 1
ATOM 1694 C C . VAL B 1 28 ? 2.303 17.438 5.359 1 98.81 28 VAL B C 1
ATOM 1696 O O . VAL B 1 28 ? 2.525 18.484 5.965 1 98.81 28 VAL B O 1
ATOM 1699 N N . ALA B 1 29 ? 1.268 16.734 5.57 1 98.81 29 ALA B N 1
ATOM 1700 C CA . ALA B 1 29 ? 0.308 16.969 6.648 1 98.81 29 ALA B CA 1
ATOM 1701 C C . ALA B 1 29 ? -0.283 15.648 7.152 1 98.81 29 ALA B C 1
ATOM 1703 O O . ALA B 1 29 ? -0.165 14.617 6.488 1 98.81 29 ALA B O 1
ATOM 1704 N N . MET B 1 30 ? -0.893 15.711 8.344 1 98.88 30 MET B N 1
ATOM 1705 C CA . MET B 1 30 ? -1.57 14.555 8.938 1 98.88 30 MET B CA 1
ATOM 1706 C C . MET B 1 30 ? -2.9 14.969 9.562 1 98.88 30 MET B C 1
ATOM 1708 O O . MET B 1 30 ? -3.066 16.125 9.977 1 98.88 30 MET B O 1
ATOM 1712 N N . ILE B 1 31 ? -3.791 14.109 9.609 1 98.88 31 ILE B N 1
ATOM 1713 C CA . ILE B 1 31 ? -5.031 14.219 10.367 1 98.88 31 ILE B CA 1
ATOM 1714 C C . ILE B 1 31 ? -5.234 12.969 11.211 1 98.88 31 ILE B C 1
ATOM 1716 O O . ILE B 1 31 ? -5.004 11.852 10.75 1 98.88 31 ILE B O 1
ATOM 1720 N N . VAL B 1 32 ? -5.605 13.18 12.477 1 98.88 32 VAL B N 1
ATOM 1721 C CA . VAL B 1 32 ? -5.969 12.094 13.375 1 98.88 32 VAL B CA 1
ATOM 1722 C C . VAL B 1 32 ? -7.488 11.922 13.391 1 98.88 32 VAL B C 1
ATOM 1724 O O . VAL B 1 32 ? -8.227 12.891 13.57 1 98.88 32 VAL B O 1
ATOM 1727 N N . THR B 1 33 ? -7.949 10.781 13.156 1 98.88 33 THR B N 1
ATOM 1728 C CA . THR B 1 33 ? -9.352 10.477 13.398 1 98.88 33 THR B CA 1
ATOM 1729 C C . THR B 1 33 ? -9.5 9.359 14.422 1 98.88 33 THR B C 1
ATOM 1731 O O . THR B 1 33 ? -8.547 8.617 14.68 1 98.88 33 THR B O 1
ATOM 1734 N N . ASP B 1 34 ? -10.672 9.289 15.023 1 98.5 34 ASP B N 1
ATOM 1735 C CA . ASP B 1 34 ? -11 8.062 15.734 1 98.5 34 ASP B CA 1
ATOM 1736 C C . ASP B 1 34 ? -11.414 6.953 14.766 1 98.5 34 ASP B C 1
ATOM 1738 O O . ASP B 1 34 ? -11.344 7.129 13.547 1 98.5 34 ASP B O 1
ATOM 1742 N N . SER B 1 35 ? -11.852 5.84 15.305 1 97.88 35 SER B N 1
ATOM 1743 C CA . SER B 1 35 ? -12.188 4.688 14.469 1 97.88 35 SER B CA 1
ATOM 1744 C C . SER B 1 35 ? -13.438 4.945 13.641 1 97.88 35 SER B C 1
ATOM 1746 O O . SER B 1 35 ? -13.711 4.234 12.672 1 97.88 35 SER B O 1
ATOM 1748 N N . ASN B 1 36 ? -14.227 5.926 14.047 1 98 36 ASN B N 1
ATOM 1749 C CA . ASN B 1 36 ? -15.445 6.262 13.32 1 98 36 ASN B CA 1
ATOM 1750 C C . ASN B 1 36 ? -15.219 7.418 12.344 1 98 36 ASN B C 1
ATOM 1752 O O . ASN B 1 36 ? -16.172 8.016 11.852 1 98 36 ASN B O 1
ATOM 1756 N N . LEU B 1 37 ? -13.953 7.805 12.141 1 98.69 37 LEU B N 1
ATOM 1757 C CA . LEU B 1 37 ? -13.516 8.758 11.133 1 98.69 37 LEU B CA 1
ATOM 1758 C C . LEU B 1 37 ? -13.844 10.188 11.555 1 98.69 37 LEU B C 1
ATOM 1760 O O . LEU B 1 37 ? -13.875 11.094 10.719 1 98.69 37 LEU B O 1
ATOM 1764 N N . ASN B 1 38 ? -14.148 10.352 12.805 1 98.62 38 ASN B N 1
ATOM 1765 C CA . ASN B 1 38 ? -14.266 11.711 13.328 1 98.62 38 ASN B CA 1
ATOM 1766 C C . ASN B 1 38 ? -12.898 12.359 13.508 1 98.62 38 ASN B C 1
ATOM 1768 O O . ASN B 1 38 ? -12.016 11.789 14.148 1 98.62 38 ASN B O 1
ATOM 1772 N N . VAL B 1 39 ? -12.781 13.539 13.023 1 98.62 39 VAL B N 1
ATOM 1773 C CA . VAL B 1 39 ? -11.508 14.242 13.109 1 98.62 39 VAL B CA 1
ATOM 1774 C C . VAL B 1 39 ? -11.25 14.672 14.555 1 98.62 39 VAL B C 1
ATOM 1776 O O . VAL B 1 39 ? -12.102 15.305 15.18 1 98.62 39 VAL B O 1
ATOM 1779 N N . LEU B 1 40 ? -10.07 14.32 15.023 1 98.56 40 LEU B N 1
ATOM 1780 C CA . LEU B 1 40 ? -9.695 14.641 16.391 1 98.56 40 LEU B CA 1
ATOM 1781 C C . LEU B 1 40 ? -8.656 15.758 16.422 1 98.56 40 LEU B C 1
ATOM 1783 O O . LEU B 1 40 ? -8.625 16.562 17.359 1 98.56 40 LEU B O 1
ATOM 1787 N N . ALA B 1 41 ? -7.766 15.766 15.445 1 98.62 41 ALA B N 1
ATOM 1788 C CA . ALA B 1 41 ? -6.668 16.734 15.414 1 98.62 41 ALA B CA 1
ATOM 1789 C C . ALA B 1 41 ? -6.07 16.828 14.008 1 98.62 41 ALA B C 1
ATOM 1791 O O . ALA B 1 41 ? -6.172 15.891 13.219 1 98.62 41 ALA B O 1
ATOM 1792 N N . GLU B 1 42 ? -5.535 17.922 13.727 1 98.44 42 GLU B N 1
ATOM 1793 C CA . GLU B 1 42 ? -4.785 18.188 12.5 1 98.44 42 GLU B CA 1
ATOM 1794 C C . GLU B 1 42 ? -3.365 18.656 12.812 1 98.44 42 GLU B C 1
ATOM 1796 O O . GLU B 1 42 ? -3.152 19.438 13.734 1 98.44 42 GLU B O 1
ATOM 1801 N N . SER B 1 43 ? -2.469 18.109 12.109 1 98.25 43 SER B N 1
ATOM 1802 C CA . SER B 1 43 ? -1.115 18.641 12.211 1 98.25 43 SER B CA 1
ATOM 1803 C C . SER B 1 43 ? -0.992 19.969 11.484 1 98.25 43 SER B C 1
ATOM 1805 O O . SER B 1 43 ? -1.864 20.344 10.695 1 98.25 43 SER B O 1
ATOM 1807 N N . PRO B 1 44 ? 0.131 20.688 11.797 1 96.81 44 PRO B N 1
ATOM 1808 C CA . PRO B 1 44 ? 0.462 21.734 10.828 1 96.81 44 PRO B CA 1
ATOM 1809 C C . PRO B 1 44 ? 0.734 21.172 9.43 1 96.81 44 PRO B C 1
ATOM 1811 O O . PRO B 1 44 ? 1.116 20.016 9.289 1 96.81 44 PRO B O 1
ATOM 1814 N N . VAL B 1 45 ? 0.416 22 8.445 1 98.44 45 VAL B N 1
ATOM 1815 C CA . VAL B 1 45 ? 0.901 21.703 7.098 1 98.44 45 VAL B CA 1
ATOM 1816 C C . VAL B 1 45 ? 2.361 22.125 6.969 1 98.44 45 VAL B C 1
ATOM 1818 O O . VAL B 1 45 ? 2.678 23.312 7.074 1 98.44 45 VAL B O 1
ATOM 1821 N N . LEU B 1 46 ? 3.234 21.188 6.801 1 98.88 46 LEU B N 1
ATOM 1822 C CA . LEU B 1 46 ? 4.66 21.484 6.754 1 98.88 46 LEU B CA 1
ATOM 1823 C C . LEU B 1 46 ? 5.152 21.578 5.312 1 98.88 46 LEU B C 1
ATOM 1825 O O . LEU B 1 46 ? 5.055 20.609 4.562 1 98.88 46 LEU B O 1
ATOM 1829 N N . VAL B 1 47 ? 5.582 22.719 4.949 1 98.88 47 VAL B N 1
ATOM 1830 C CA . VAL B 1 47 ? 6.285 22.891 3.684 1 98.88 47 VAL B CA 1
ATOM 1831 C C . VAL B 1 47 ? 7.785 22.703 3.891 1 98.88 47 VAL B C 1
ATOM 1833 O O . VAL B 1 47 ? 8.391 23.375 4.734 1 98.88 47 VAL B O 1
ATOM 1836 N N . ILE B 1 48 ? 8.344 21.859 3.143 1 98.94 48 ILE B N 1
ATOM 1837 C CA . ILE B 1 48 ? 9.727 21.453 3.357 1 98.94 48 ILE B CA 1
ATOM 1838 C C . ILE B 1 48 ? 10.625 22.109 2.311 1 98.94 48 ILE B C 1
ATOM 1840 O O . ILE B 1 48 ? 10.375 22 1.109 1 98.94 48 ILE B O 1
ATOM 1844 N N . HIS B 1 49 ? 11.664 22.734 2.787 1 98.88 49 HIS B N 1
ATOM 1845 C CA . HIS B 1 49 ? 12.602 23.375 1.881 1 98.88 49 HIS B CA 1
ATOM 1846 C C . HIS B 1 49 ? 13.359 22.359 1.04 1 98.88 49 HIS B C 1
ATOM 1848 O O . HIS B 1 49 ? 13.789 21.328 1.556 1 98.88 49 HIS B O 1
ATOM 1854 N N . GLN B 1 50 ? 13.516 22.641 -0.246 1 98.75 50 GLN B N 1
ATOM 1855 C CA . GLN B 1 50 ? 14.398 21.938 -1.168 1 98.75 50 GLN B CA 1
ATOM 1856 C C . GLN B 1 50 ? 15.219 22.906 -2.006 1 98.75 50 GLN B C 1
ATOM 1858 O O . GLN B 1 50 ? 14.727 23.984 -2.381 1 98.75 50 GLN B O 1
ATOM 1863 N N . PRO B 1 51 ? 16.484 22.578 -2.312 1 97.81 51 PRO B N 1
ATOM 1864 C CA . PRO B 1 51 ? 17.312 23.469 -3.135 1 97.81 51 PRO B CA 1
ATOM 1865 C C . PRO B 1 51 ? 16.75 23.641 -4.547 1 97.81 51 PRO B C 1
ATOM 1867 O O . PRO B 1 51 ? 16.062 22.766 -5.055 1 97.81 51 PRO B O 1
ATOM 1870 N N . ASP B 1 52 ? 17.172 24.703 -5.168 1 97.38 52 ASP B N 1
ATOM 1871 C CA . ASP B 1 52 ? 16.703 25.031 -6.512 1 97.38 52 ASP B CA 1
ATOM 1872 C C . ASP B 1 52 ? 17.016 23.906 -7.496 1 97.38 52 ASP B C 1
ATOM 1874 O O . ASP B 1 52 ? 16.234 23.672 -8.422 1 97.38 52 ASP B O 1
ATOM 1878 N N . ALA B 1 53 ? 18.125 23.328 -7.32 1 97.5 53 ALA B N 1
ATOM 1879 C CA . ALA B 1 53 ? 18.516 22.266 -8.234 1 97.5 53 ALA B CA 1
ATOM 1880 C C . ALA B 1 53 ? 17.484 21.141 -8.258 1 97.5 53 ALA B C 1
ATOM 1882 O O . ALA B 1 53 ? 17.219 20.562 -9.312 1 97.5 53 ALA B O 1
ATOM 1883 N N . ILE B 1 54 ? 16.891 20.812 -7.137 1 97.5 54 ILE B N 1
ATOM 1884 C CA . ILE B 1 54 ? 15.867 19.781 -7.023 1 97.5 54 ILE B CA 1
ATOM 1885 C C . ILE B 1 54 ? 14.57 20.266 -7.684 1 97.5 54 ILE B C 1
ATOM 1887 O O . ILE B 1 54 ? 13.961 19.531 -8.469 1 97.5 54 ILE B O 1
ATOM 1891 N N . LEU B 1 55 ? 14.188 21.5 -7.426 1 98.12 55 LEU B N 1
ATOM 1892 C CA . LEU B 1 55 ? 12.953 22.062 -7.973 1 98.12 55 LEU B CA 1
ATOM 1893 C C . LEU B 1 55 ? 13.047 22.188 -9.492 1 98.12 55 LEU B C 1
ATOM 1895 O O . LEU B 1 55 ? 12.078 21.922 -10.203 1 98.12 55 LEU B O 1
ATOM 1899 N N . ASP B 1 56 ? 14.203 22.531 -9.961 1 96.56 56 ASP B N 1
ATOM 1900 C CA . ASP B 1 56 ? 14.43 22.703 -11.391 1 96.56 56 ASP B CA 1
ATOM 1901 C C . ASP B 1 56 ? 14.359 21.375 -12.125 1 96.56 56 ASP B C 1
ATOM 1903 O O . ASP B 1 56 ? 14.117 21.328 -13.336 1 96.56 56 ASP B O 1
ATOM 1907 N N . GLY B 1 57 ? 14.625 20.328 -11.383 1 96.88 57 GLY B N 1
ATOM 1908 C CA . GLY B 1 57 ? 14.633 19 -11.977 1 96.88 57 GLY B CA 1
ATOM 1909 C C . GLY B 1 57 ? 13.25 18.391 -12.117 1 96.88 57 GLY B C 1
ATOM 1910 O O . GLY B 1 57 ? 13.094 17.328 -12.695 1 96.88 57 GLY B O 1
ATOM 1911 N N . MET B 1 58 ? 12.219 19.047 -11.617 1 98.12 58 MET B N 1
ATOM 1912 C CA . MET B 1 58 ? 10.859 18.531 -11.734 1 98.12 58 MET B CA 1
ATOM 1913 C C . MET B 1 58 ? 10.43 18.453 -13.195 1 98.12 58 MET B C 1
ATOM 1915 O O . MET B 1 58 ? 10.836 19.281 -14.016 1 98.12 58 MET B O 1
ATOM 1919 N N . ASP B 1 59 ? 9.641 17.531 -13.453 1 97.88 59 ASP B N 1
ATOM 1920 C CA . ASP B 1 59 ? 9.078 17.469 -14.797 1 97.88 59 ASP B CA 1
ATOM 1921 C C . ASP B 1 59 ? 8 18.531 -14.992 1 97.88 59 ASP B C 1
ATOM 1923 O O . ASP B 1 59 ? 7.688 19.281 -14.062 1 97.88 59 ASP B O 1
ATOM 1927 N N . ASP B 1 60 ? 7.41 18.594 -16.172 1 97.75 60 ASP B N 1
ATOM 1928 C CA . ASP B 1 60 ? 6.473 19.656 -16.531 1 97.75 60 ASP B CA 1
ATOM 1929 C C . ASP B 1 60 ? 5.191 19.562 -15.703 1 97.75 60 ASP B C 1
ATOM 1931 O O . ASP B 1 60 ? 4.625 20.578 -15.297 1 97.75 60 ASP B O 1
ATOM 1935 N N . TRP B 1 61 ? 4.766 18.391 -15.492 1 97.12 61 TRP B N 1
ATOM 1936 C CA . TRP B 1 61 ? 3.533 18.234 -14.727 1 97.12 61 TRP B CA 1
ATOM 1937 C C . TRP B 1 61 ? 3.684 18.812 -13.32 1 97.12 61 TRP B C 1
ATOM 1939 O O . TRP B 1 61 ? 2.842 19.578 -12.867 1 97.12 61 TRP B O 1
ATOM 1949 N N . ASN B 1 62 ? 4.777 18.422 -12.695 1 97.56 62 ASN B N 1
ATOM 1950 C CA . ASN B 1 62 ? 5.016 18.875 -11.328 1 97.56 62 ASN B CA 1
ATOM 1951 C C . ASN B 1 62 ? 5.242 20.391 -11.281 1 97.56 62 ASN B C 1
ATOM 1953 O O . ASN B 1 62 ? 4.758 21.062 -10.375 1 97.56 62 ASN B O 1
ATOM 1957 N N . LYS B 1 63 ? 5.984 20.906 -12.195 1 97.69 63 LYS B N 1
ATOM 1958 C CA . LYS B 1 63 ? 6.215 22.359 -12.25 1 97.69 63 LYS B CA 1
ATOM 1959 C C . LYS B 1 63 ? 4.902 23.109 -12.398 1 97.69 63 LYS B C 1
ATOM 1961 O O . LYS B 1 63 ? 4.68 24.109 -11.719 1 97.69 63 LYS B O 1
ATOM 1966 N N . ASN B 1 64 ? 4.082 22.578 -13.273 1 97.69 64 ASN B N 1
ATOM 1967 C CA . ASN B 1 64 ? 2.801 23.234 -13.516 1 97.69 64 ASN B CA 1
ATOM 1968 C C . ASN B 1 64 ? 1.885 23.125 -12.297 1 97.69 64 ASN B C 1
ATOM 1970 O O . ASN B 1 64 ? 1.312 24.125 -11.859 1 97.69 64 ASN B O 1
ATOM 1974 N N . THR B 1 65 ? 1.78 21.969 -11.695 1 97.19 65 THR B N 1
ATOM 1975 C CA . THR B 1 65 ? 0.874 21.703 -10.578 1 97.19 65 THR B CA 1
ATOM 1976 C C . THR B 1 65 ? 1.296 22.5 -9.344 1 97.19 65 THR B C 1
ATOM 1978 O O . THR B 1 65 ? 0.498 23.234 -8.773 1 97.19 65 THR B O 1
ATOM 1981 N N . HIS B 1 66 ? 2.561 22.406 -9.008 1 97.62 66 HIS B N 1
ATOM 1982 C CA . HIS B 1 66 ? 3.041 23.047 -7.785 1 97.62 66 HIS B CA 1
ATOM 1983 C C . HIS B 1 66 ? 3.271 24.531 -7.996 1 97.62 66 HIS B C 1
ATOM 1985 O O . HIS B 1 66 ? 3.264 25.312 -7.035 1 97.62 66 HIS B O 1
ATOM 1991 N N . GLY B 1 67 ? 3.537 24.906 -9.266 1 97.19 67 GLY B N 1
ATOM 1992 C CA . GLY B 1 67 ? 3.564 26.328 -9.578 1 97.19 67 GLY B CA 1
ATOM 1993 C C . GLY B 1 67 ? 2.217 27 -9.398 1 97.19 67 GLY B C 1
ATOM 1994 O O . GLY B 1 67 ? 2.121 28.047 -8.75 1 97.19 67 GLY B O 1
ATOM 1995 N N . LYS B 1 68 ? 1.16 26.344 -9.883 1 96 68 LYS B N 1
ATOM 1996 C CA . LYS B 1 68 ? -0.197 26.875 -9.828 1 96 68 LYS B CA 1
ATOM 1997 C C . LYS B 1 68 ? -0.693 26.984 -8.391 1 96 68 LYS B C 1
ATOM 1999 O O . LYS B 1 68 ? -1.393 27.938 -8.039 1 96 68 LYS B O 1
ATOM 2004 N N . SER B 1 69 ? -0.326 26.062 -7.531 1 95.19 69 SER B N 1
ATOM 2005 C CA . SER B 1 69 ? -0.785 26.047 -6.145 1 95.19 69 SER B CA 1
ATOM 2006 C C . SER B 1 69 ? 0.038 27 -5.285 1 95.19 69 SER B C 1
ATOM 2008 O O . SER B 1 69 ? -0.327 27.297 -4.145 1 95.19 69 SER B O 1
ATOM 2010 N N . GLY B 1 70 ? 1.185 27.5 -5.871 1 97.69 70 GLY B N 1
ATOM 2011 C CA . GLY B 1 70 ? 2.086 28.375 -5.125 1 97.69 70 GLY B CA 1
ATOM 2012 C C . GLY B 1 70 ? 3.059 27.609 -4.25 1 97.69 70 GLY B C 1
ATOM 2013 O O . GLY B 1 70 ? 3.863 28.203 -3.533 1 97.69 70 GLY B O 1
ATOM 2014 N N . LEU B 1 71 ? 3.049 26.312 -4.352 1 98.31 71 LEU B N 1
ATOM 2015 C CA . LEU B 1 71 ? 3.852 25.484 -3.463 1 98.31 71 LEU B CA 1
ATOM 2016 C C . LEU B 1 71 ? 5.34 25.641 -3.754 1 98.31 71 LEU B C 1
ATOM 2018 O O . LEU B 1 71 ? 6.164 25.594 -2.838 1 98.31 71 LEU B O 1
ATOM 2022 N N . ILE B 1 72 ? 5.715 25.906 -5.027 1 98.31 72 ILE B N 1
ATOM 2023 C CA . ILE B 1 72 ? 7.121 26.078 -5.375 1 98.31 72 ILE B CA 1
ATOM 2024 C C . ILE B 1 72 ? 7.699 27.266 -4.609 1 98.31 72 ILE B C 1
ATOM 2026 O O . ILE B 1 72 ? 8.766 27.156 -3.996 1 98.31 72 ILE B O 1
ATOM 2030 N N . GLU B 1 73 ? 7.008 28.344 -4.605 1 98.44 73 GLU B N 1
ATOM 2031 C CA . GLU B 1 73 ? 7.473 29.531 -3.896 1 98.44 73 GLU B CA 1
ATOM 2032 C C 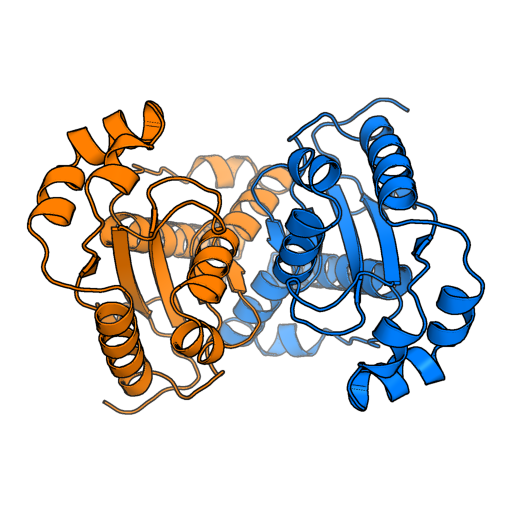. GLU B 1 73 ? 7.523 29.281 -2.391 1 98.44 73 GLU B C 1
ATOM 2034 O O . GLU B 1 73 ? 8.453 29.719 -1.715 1 98.44 73 GLU B O 1
ATOM 2039 N N . LYS B 1 74 ? 6.512 28.578 -1.876 1 98.69 74 LYS B N 1
ATOM 2040 C CA . LYS B 1 74 ? 6.496 28.266 -0.452 1 98.69 74 LYS B CA 1
ATOM 2041 C C . LYS B 1 74 ? 7.711 27.422 -0.065 1 98.69 74 LYS B C 1
ATOM 2043 O O . LYS B 1 74 ? 8.297 27.625 1.002 1 98.69 74 LYS B O 1
ATOM 2048 N N . VAL B 1 75 ? 8.086 26.484 -0.939 1 98.81 75 VAL B N 1
ATOM 2049 C CA . VAL B 1 75 ? 9.227 25.609 -0.691 1 98.81 75 VAL B CA 1
ATOM 2050 C C . VAL B 1 75 ? 10.508 26.422 -0.665 1 98.81 75 VAL B C 1
ATOM 2052 O O . VAL B 1 75 ? 11.359 26.234 0.215 1 98.81 75 VAL B O 1
ATOM 2055 N N . LYS B 1 76 ? 10.609 27.344 -1.586 1 98.38 76 LYS B N 1
ATOM 2056 C CA . LYS B 1 76 ? 11.805 28.188 -1.669 1 98.38 76 LYS B CA 1
ATOM 2057 C C . LYS B 1 76 ? 11.945 29.062 -0.431 1 98.38 76 LYS B C 1
ATOM 2059 O O . LYS B 1 76 ? 13.055 29.328 0.031 1 98.38 76 LYS B O 1
ATOM 2064 N N . ASN B 1 77 ? 10.852 29.438 0.121 1 98.44 77 ASN B N 1
ATOM 2065 C CA . ASN B 1 77 ? 10.844 30.375 1.236 1 98.44 77 ASN B CA 1
ATOM 2066 C C . ASN B 1 77 ? 10.867 29.656 2.58 1 98.44 77 ASN B C 1
ATOM 2068 O O . ASN B 1 77 ? 11.102 30.266 3.619 1 98.44 77 ASN B O 1
ATOM 2072 N N . SER B 1 78 ? 10.586 28.375 2.541 1 98.75 78 SER B N 1
ATOM 2073 C CA . SER B 1 78 ? 10.539 27.609 3.781 1 98.75 78 SER B CA 1
ATOM 2074 C C . SER B 1 78 ? 11.93 27.438 4.379 1 98.75 78 SER B C 1
ATOM 2076 O O . SER B 1 78 ? 12.922 27.375 3.652 1 98.75 78 SER B O 1
ATOM 2078 N N . THR B 1 79 ? 11.961 27.312 5.695 1 98.44 79 THR B N 1
ATOM 2079 C CA . THR B 1 79 ? 13.211 27.031 6.391 1 98.44 79 THR B CA 1
ATOM 2080 C C . THR B 1 79 ? 13.156 25.656 7.051 1 98.44 79 THR B C 1
ATOM 2082 O O . THR B 1 79 ? 14.102 25.25 7.734 1 98.44 79 THR B O 1
ATOM 2085 N N . VAL B 1 80 ? 12.117 24.922 6.867 1 98.75 80 VAL B N 1
ATOM 2086 C CA . VAL B 1 80 ? 11.898 23.641 7.508 1 98.75 80 VAL B CA 1
ATOM 2087 C C . VAL B 1 80 ? 12.609 22.547 6.719 1 98.75 80 VAL B C 1
ATOM 2089 O O . VAL B 1 80 ? 12.383 22.391 5.516 1 98.75 80 VAL B O 1
ATOM 2092 N N . SER B 1 81 ? 13.508 21.797 7.363 1 98.62 81 SER B N 1
ATOM 2093 C CA . SER B 1 81 ? 14.18 20.656 6.746 1 98.62 81 SER B CA 1
ATOM 2094 C C . SER B 1 81 ? 13.344 19.391 6.852 1 98.62 81 SER B C 1
ATOM 2096 O O . SER B 1 81 ? 12.359 19.359 7.605 1 98.62 81 SER B O 1
ATOM 2098 N N . GLU B 1 82 ? 13.695 18.391 6.129 1 98.12 82 GLU B N 1
ATOM 2099 C CA . GLU B 1 82 ? 13.031 17.094 6.234 1 98.12 82 GLU B CA 1
ATOM 2100 C C . GLU B 1 82 ? 13.141 16.531 7.648 1 98.12 82 GLU B C 1
ATOM 2102 O O . GLU B 1 82 ? 12.172 15.984 8.188 1 98.12 82 GLU B O 1
ATOM 2107 N N . ALA B 1 83 ? 14.32 16.656 8.195 1 98.44 83 ALA B N 1
ATOM 2108 C CA . ALA B 1 83 ? 14.562 16.156 9.547 1 98.44 83 ALA B CA 1
ATOM 2109 C C . ALA B 1 83 ? 13.672 16.875 10.562 1 98.44 83 ALA B C 1
ATOM 2111 O O . ALA B 1 83 ? 13.133 16.25 11.477 1 98.44 83 ALA B O 1
ATOM 2112 N N . GLU B 1 84 ? 13.539 18.188 10.438 1 98.75 84 GLU B N 1
ATOM 2113 C CA . GLU B 1 84 ? 12.68 18.953 11.32 1 98.75 84 GLU B CA 1
ATOM 2114 C C . GLU B 1 84 ? 11.219 18.562 11.148 1 98.75 84 GLU B C 1
ATOM 2116 O O . GLU B 1 84 ? 10.484 18.422 12.125 1 98.75 84 GLU B O 1
ATOM 2121 N N . ALA B 1 85 ? 10.805 18.453 9.906 1 98.88 85 ALA B N 1
ATOM 2122 C CA . ALA B 1 85 ? 9.438 18.031 9.633 1 98.88 85 ALA B CA 1
ATOM 2123 C C . ALA B 1 85 ? 9.148 16.672 10.258 1 98.88 85 ALA B C 1
ATOM 2125 O O . ALA B 1 85 ? 8.094 16.469 10.867 1 98.88 85 ALA B O 1
ATOM 2126 N N . GLU B 1 86 ? 10.07 15.727 10.102 1 98.81 86 GLU B N 1
ATOM 2127 C CA . GLU B 1 86 ? 9.93 14.391 10.68 1 98.81 86 GLU B CA 1
ATOM 2128 C C . GLU B 1 86 ? 9.727 14.469 12.195 1 98.81 86 GLU B C 1
ATOM 2130 O O . GLU B 1 86 ? 8.852 13.797 12.742 1 98.81 86 GLU B O 1
ATOM 2135 N N . GLN B 1 87 ? 10.562 15.25 12.836 1 98.75 87 GLN B N 1
ATOM 2136 C CA . GLN B 1 87 ? 10.5 15.383 14.289 1 98.75 87 GLN B CA 1
ATOM 2137 C C . GLN B 1 87 ? 9.164 15.977 14.727 1 98.75 87 GLN B C 1
ATOM 2139 O O . GLN B 1 87 ? 8.547 15.508 15.688 1 98.75 87 GLN B O 1
ATOM 2144 N N . LEU B 1 88 ? 8.719 17 14.047 1 98.75 88 LEU B N 1
ATOM 2145 C CA . LEU B 1 88 ? 7.457 17.656 14.383 1 98.75 88 LEU B CA 1
ATOM 2146 C C . LEU B 1 88 ? 6.285 16.688 14.227 1 98.75 88 LEU B C 1
ATOM 2148 O O . LEU B 1 88 ? 5.402 16.641 15.086 1 98.75 88 LEU B O 1
ATOM 2152 N N . LEU B 1 89 ? 6.301 15.961 13.195 1 98.75 89 LEU B N 1
ATOM 2153 C CA . LEU B 1 89 ? 5.211 15.031 12.93 1 98.75 89 LEU B CA 1
ATOM 2154 C C . LEU B 1 89 ? 5.25 13.859 13.906 1 98.75 89 LEU B C 1
ATOM 2156 O O . LEU B 1 89 ? 4.203 13.352 14.312 1 98.75 89 LEU B O 1
ATOM 2160 N N . LEU B 1 90 ? 6.449 13.406 14.227 1 98.56 90 LEU B N 1
ATOM 2161 C CA . LEU B 1 90 ? 6.59 12.344 15.219 1 98.56 90 LEU B CA 1
ATOM 2162 C C . LEU B 1 90 ? 6.012 12.781 16.562 1 98.56 90 LEU B C 1
ATOM 2164 O O . LEU B 1 90 ? 5.277 12.023 17.203 1 98.56 90 LEU B O 1
ATOM 2168 N N . GLU B 1 91 ? 6.332 13.969 16.969 1 98.5 91 GLU B N 1
ATOM 2169 C CA . GLU B 1 91 ? 5.805 14.516 18.203 1 98.5 91 GLU B CA 1
ATOM 2170 C C . GLU B 1 91 ? 4.285 14.625 18.156 1 98.5 91 GLU B C 1
ATOM 2172 O O . GLU B 1 91 ? 3.605 14.32 19.141 1 98.5 91 GLU B O 1
ATOM 2177 N N . PHE B 1 92 ? 3.811 15.094 17.047 1 98.62 92 PHE B N 1
ATOM 2178 C CA . PHE B 1 92 ? 2.367 15.18 16.859 1 98.62 92 PHE B CA 1
ATOM 2179 C C . PHE B 1 92 ? 1.717 13.805 17.016 1 98.62 92 PHE B C 1
ATOM 2181 O O . PHE B 1 92 ? 0.745 13.656 17.75 1 98.62 92 PHE B O 1
ATOM 2188 N N . MET B 1 93 ? 2.232 12.773 16.359 1 98.19 93 MET B N 1
ATOM 2189 C CA . MET B 1 93 ? 1.68 11.422 16.406 1 98.19 93 MET B CA 1
ATOM 2190 C C . MET B 1 93 ? 1.709 10.867 17.828 1 98.19 93 MET B C 1
ATOM 2192 O O . MET B 1 93 ? 0.759 10.219 18.266 1 98.19 93 MET B O 1
ATOM 2196 N N . MET B 1 94 ? 2.756 11.133 18.516 1 98.19 94 MET B N 1
ATOM 2197 C CA . MET B 1 94 ? 2.988 10.57 19.844 1 98.19 94 MET B CA 1
ATOM 2198 C C . MET B 1 94 ? 1.938 11.07 20.828 1 98.19 94 MET B C 1
ATOM 2200 O O . MET B 1 94 ? 1.729 10.453 21.875 1 98.19 94 MET B O 1
ATOM 2204 N N . GLN B 1 95 ? 1.237 12.094 20.516 1 98.38 95 GLN B N 1
ATOM 2205 C CA . GLN B 1 95 ? 0.181 12.617 21.375 1 98.38 95 GLN B CA 1
ATOM 2206 C C . GLN B 1 95 ? -1.104 11.812 21.219 1 98.38 95 GLN B C 1
ATOM 2208 O O . GLN B 1 95 ? -1.982 11.859 22.094 1 98.38 95 GLN B O 1
ATOM 2213 N N . HIS B 1 96 ? -1.158 11.039 20.172 1 98.5 96 HIS B N 1
ATOM 2214 C CA . HIS B 1 96 ? -2.482 10.531 19.828 1 98.5 96 HIS B CA 1
ATOM 2215 C C . HIS B 1 96 ? -2.484 9.008 19.75 1 98.5 96 HIS B C 1
ATOM 2217 O O . HIS B 1 96 ? -3.527 8.375 19.938 1 98.5 96 HIS B O 1
ATOM 2223 N N . VAL B 1 97 ? -1.312 8.453 19.391 1 98.56 97 VAL B N 1
ATOM 2224 C CA . VAL B 1 97 ? -1.247 7 19.234 1 98.56 97 VAL B CA 1
ATOM 2225 C C . VAL B 1 97 ? 0.081 6.48 19.781 1 98.56 97 VAL B C 1
ATOM 2227 O O . VAL B 1 97 ? 1.11 7.148 19.656 1 98.56 97 VAL B O 1
ATOM 2230 N N . PRO B 1 98 ? 0.077 5.285 20.344 1 98.31 98 PRO B N 1
ATOM 2231 C CA . PRO B 1 98 ? 1.364 4.672 20.672 1 98.31 98 PRO B CA 1
ATOM 2232 C C . PRO B 1 98 ? 2.115 4.164 19.453 1 98.31 98 PRO B C 1
ATOM 2234 O O . PRO B 1 98 ? 1.555 4.117 18.359 1 98.31 98 PRO B O 1
ATOM 2237 N N . GLU B 1 99 ? 3.367 3.871 19.672 1 98.44 99 GLU B N 1
ATOM 2238 C CA . GLU B 1 99 ? 4.246 3.373 18.609 1 98.44 99 GLU B CA 1
ATOM 2239 C C . GLU B 1 99 ? 3.689 2.098 17.984 1 98.44 99 GLU B C 1
ATOM 2241 O O . GLU B 1 99 ? 3.23 1.2 18.703 1 98.44 99 GLU B O 1
ATOM 2246 N N . ARG B 1 100 ? 3.586 2.037 16.672 1 98.25 100 ARG B N 1
ATOM 2247 C CA . ARG B 1 100 ? 3.285 0.866 15.859 1 98.25 100 ARG B CA 1
ATOM 2248 C C . ARG B 1 100 ? 1.834 0.433 16.031 1 98.25 100 ARG B C 1
ATOM 2250 O O . ARG B 1 100 ? 1.484 -0.715 15.758 1 98.25 100 ARG B O 1
ATOM 2257 N N . ALA B 1 101 ? 1.03 1.342 16.484 1 98.12 101 ALA B N 1
ATOM 2258 C CA . ALA B 1 101 ? -0.353 0.972 16.766 1 98.12 101 ALA B CA 1
ATOM 2259 C C . ALA B 1 101 ? -1.257 1.246 15.57 1 98.12 101 ALA B C 1
ATOM 2261 O O . ALA B 1 101 ? -2.225 0.519 15.336 1 98.12 101 ALA B O 1
ATOM 2262 N N . THR B 1 102 ? -0.995 2.291 14.852 1 98.69 102 THR B N 1
ATOM 2263 C CA . THR B 1 102 ? -1.917 2.738 13.812 1 98.69 102 THR B CA 1
ATOM 2264 C C . THR B 1 102 ? -1.359 2.436 12.422 1 98.69 102 THR B C 1
ATOM 2266 O O . THR B 1 102 ? -0.161 2.6 12.18 1 98.69 102 THR B O 1
ATOM 2269 N N . PRO B 1 103 ? -2.238 1.895 11.539 1 98.81 103 PRO B N 1
ATOM 2270 C CA . PRO B 1 103 ? -1.812 1.861 10.133 1 98.81 103 PRO B CA 1
ATOM 2271 C C . PRO B 1 103 ? -1.648 3.256 9.539 1 98.81 103 PRO B C 1
ATOM 2273 O O . PRO B 1 103 ? -2.125 4.238 10.109 1 98.81 103 PRO B O 1
ATOM 2276 N N . MET B 1 104 ? -0.863 3.355 8.477 1 98.88 104 MET B N 1
ATOM 2277 C CA . MET B 1 104 ? -0.8 4.582 7.688 1 98.88 104 MET B CA 1
ATOM 2278 C C . MET B 1 104 ? -1.999 4.691 6.75 1 98.88 104 MET B C 1
ATOM 2280 O O . MET B 1 104 ? -2.23 3.805 5.926 1 98.88 104 MET B O 1
ATOM 2284 N N . CYS B 1 105 ? -2.791 5.727 6.871 1 98.94 105 CYS B N 1
ATOM 2285 C CA . CYS B 1 105 ? -4.062 5.836 6.16 1 98.94 105 CYS B CA 1
ATOM 2286 C C . CYS B 1 105 ? -3.979 6.883 5.055 1 98.94 105 CYS B C 1
ATOM 2288 O O . CYS B 1 105 ? -3.352 7.93 5.23 1 98.94 105 CYS B O 1
ATOM 2290 N N . GLY B 1 106 ? -4.613 6.652 3.947 1 98.81 106 GLY B N 1
ATOM 2291 C CA . GLY B 1 106 ? -4.699 7.605 2.852 1 98.81 106 GLY B CA 1
ATOM 2292 C C . GLY B 1 106 ? -5.152 6.977 1.548 1 98.81 106 GLY B C 1
ATOM 2293 O O . GLY B 1 106 ? -5.578 5.82 1.526 1 98.81 106 GLY B O 1
ATOM 2294 N N . ASN B 1 107 ? -5.199 7.75 0.475 1 98.25 107 ASN B N 1
ATOM 2295 C CA . ASN B 1 107 ? -5.441 7.281 -0.885 1 98.25 107 ASN B CA 1
ATOM 2296 C C . ASN B 1 107 ? -4.137 6.973 -1.614 1 98.25 107 ASN B C 1
ATOM 2298 O O . ASN B 1 107 ? -3.268 7.84 -1.729 1 98.25 107 ASN B O 1
ATOM 2302 N N . THR B 1 108 ? -4.043 5.668 -2.119 1 98.12 108 THR B N 1
ATOM 2303 C CA . THR B 1 108 ? -2.801 5.23 -2.752 1 98.12 108 THR B CA 1
ATOM 2304 C C . THR B 1 108 ? -1.604 5.527 -1.853 1 98.12 108 THR B C 1
ATOM 2306 O O . THR B 1 108 ? -0.601 6.082 -2.309 1 98.12 108 THR B O 1
ATOM 2309 N N . ILE B 1 109 ? -1.699 5.172 -0.576 1 98.62 109 ILE B N 1
ATOM 2310 C CA . ILE B 1 109 ? -0.862 5.648 0.519 1 98.62 109 ILE B CA 1
ATOM 2311 C C . ILE B 1 109 ? 0.498 4.953 0.467 1 98.62 109 ILE B C 1
ATOM 2313 O O . ILE B 1 109 ? 1.459 5.414 1.09 1 98.62 109 ILE B O 1
ATOM 2317 N N . HIS B 1 110 ? 0.608 3.865 -0.328 1 98.19 110 HIS B N 1
ATOM 2318 C CA . HIS B 1 110 ? 1.88 3.156 -0.417 1 98.19 110 HIS B CA 1
ATOM 2319 C C . HIS B 1 110 ? 2.967 4.047 -1.007 1 98.19 110 HIS B C 1
ATOM 2321 O O . HIS B 1 110 ? 4.141 3.924 -0.649 1 98.19 110 HIS B O 1
ATOM 2327 N N . GLN B 1 111 ? 2.572 4.973 -1.896 1 97.69 111 GLN B N 1
ATOM 2328 C CA . GLN B 1 111 ? 3.541 5.883 -2.496 1 97.69 111 GLN B CA 1
ATOM 2329 C C . GLN B 1 111 ? 4.125 6.832 -1.451 1 97.69 111 GLN B C 1
ATOM 2331 O O . GLN B 1 111 ? 5.34 7.031 -1.399 1 97.69 111 GLN B O 1
ATOM 2336 N N . ASP B 1 112 ? 3.289 7.375 -0.629 1 98.62 112 ASP B N 1
ATOM 2337 C CA . ASP B 1 112 ? 3.748 8.219 0.468 1 98.62 112 ASP B CA 1
ATOM 2338 C C . ASP B 1 112 ? 4.672 7.449 1.409 1 98.62 112 ASP B C 1
ATOM 2340 O O . ASP B 1 112 ? 5.699 7.969 1.842 1 98.62 112 ASP B O 1
ATOM 2344 N N . ARG B 1 113 ? 4.273 6.238 1.674 1 98.5 113 ARG B N 1
ATOM 2345 C CA . ARG B 1 113 ? 5.082 5.441 2.592 1 98.5 113 ARG B CA 1
ATOM 2346 C C . ARG B 1 113 ? 6.465 5.172 2.008 1 98.5 113 ARG B C 1
ATOM 2348 O O . ARG B 1 113 ? 7.453 5.121 2.74 1 98.5 113 ARG B O 1
ATOM 2355 N N . ARG B 1 114 ? 6.535 4.941 0.704 1 97.44 114 ARG B N 1
ATOM 2356 C CA . ARG B 1 114 ? 7.828 4.75 0.055 1 97.44 114 ARG B CA 1
ATOM 2357 C C . ARG B 1 114 ? 8.734 5.957 0.271 1 97.44 114 ARG B C 1
ATOM 2359 O O . ARG B 1 114 ? 9.922 5.805 0.556 1 97.44 114 ARG B O 1
ATOM 2366 N N . PHE B 1 115 ? 8.18 7.172 0.125 1 98.44 115 PHE B N 1
ATOM 2367 C CA . PHE B 1 115 ? 8.953 8.391 0.343 1 98.44 115 PHE B CA 1
ATOM 2368 C C . PHE B 1 115 ? 9.32 8.539 1.813 1 98.44 115 PHE B C 1
ATOM 2370 O O . PHE B 1 115 ? 10.453 8.914 2.139 1 98.44 115 PHE B O 1
ATOM 2377 N N . MET B 1 116 ? 8.391 8.211 2.67 1 98.62 116 MET B N 1
ATOM 2378 C CA . MET B 1 116 ? 8.641 8.344 4.102 1 98.62 116 MET B CA 1
ATOM 2379 C C . MET B 1 116 ? 9.75 7.402 4.551 1 98.62 116 MET B C 1
ATOM 2381 O O . MET B 1 116 ? 10.594 7.777 5.363 1 98.62 116 MET B O 1
ATOM 2385 N N . ALA B 1 117 ? 9.727 6.219 4.039 1 97.62 117 ALA B N 1
ATOM 2386 C CA . ALA B 1 117 ? 10.742 5.238 4.402 1 97.62 117 ALA B CA 1
ATOM 2387 C C . ALA B 1 117 ? 12.141 5.746 4.059 1 97.62 117 ALA B C 1
ATOM 2389 O O . ALA B 1 117 ? 13.109 5.453 4.77 1 97.62 117 ALA B O 1
ATOM 2390 N N . ARG B 1 118 ? 12.227 6.508 3.041 1 96.81 118 ARG B N 1
ATOM 2391 C CA . ARG B 1 118 ? 13.516 7 2.584 1 96.81 118 ARG B CA 1
ATOM 2392 C C . ARG B 1 118 ? 13.906 8.281 3.316 1 96.81 118 ARG B C 1
ATOM 2394 O O . ARG B 1 118 ? 15.055 8.43 3.754 1 96.81 118 ARG B O 1
ATOM 2401 N N . TRP B 1 119 ? 13.008 9.227 3.539 1 98.19 119 TRP B N 1
ATOM 2402 C CA . TRP B 1 119 ? 13.375 10.586 3.906 1 98.19 119 TRP B CA 1
ATOM 2403 C C . TRP B 1 119 ? 12.953 10.906 5.336 1 98.19 119 TRP B C 1
ATOM 2405 O O . TRP B 1 119 ? 13.414 11.891 5.926 1 98.19 119 TRP B O 1
ATOM 2415 N N . MET B 1 120 ? 12.062 10.086 5.859 1 98.62 120 MET B N 1
ATOM 2416 C CA . MET B 1 120 ? 11.602 10.211 7.238 1 98.62 120 MET B CA 1
ATOM 2417 C C . MET B 1 120 ? 11.492 8.844 7.906 1 98.62 120 MET B C 1
ATOM 2419 O O . MET B 1 120 ? 10.43 8.469 8.391 1 98.62 120 MET B O 1
ATOM 2423 N N . PRO B 1 121 ? 12.602 8.125 8.023 1 98.19 121 PRO B N 1
ATOM 2424 C CA . PRO B 1 121 ? 12.555 6.711 8.414 1 98.19 121 PRO B CA 1
ATOM 2425 C C . PRO B 1 121 ? 12.086 6.512 9.852 1 98.19 121 PRO B C 1
ATOM 2427 O O . PRO B 1 121 ? 11.453 5.5 10.164 1 98.19 121 PRO B O 1
ATOM 2430 N N . LYS B 1 122 ? 12.383 7.406 10.797 1 98.56 122 LYS B N 1
ATOM 2431 C CA . LYS B 1 122 ? 11.914 7.273 12.172 1 98.56 122 LYS B CA 1
ATOM 2432 C C . LYS B 1 122 ? 10.398 7.395 12.25 1 98.56 122 LYS B C 1
ATOM 2434 O O . LYS B 1 122 ? 9.75 6.691 13.031 1 98.56 122 LYS B O 1
ATOM 2439 N N . LEU B 1 123 ? 9.906 8.281 11.469 1 98.81 123 LEU B N 1
ATOM 2440 C CA . LEU B 1 123 ? 8.453 8.461 11.414 1 98.81 123 LEU B CA 1
ATOM 2441 C C . LEU B 1 123 ? 7.781 7.23 10.812 1 98.81 123 LEU B C 1
ATOM 2443 O O . LEU B 1 123 ? 6.75 6.773 11.312 1 98.81 123 LEU B O 1
ATOM 2447 N N . GLU B 1 124 ? 8.328 6.758 9.695 1 98.62 124 GLU B N 1
ATOM 2448 C CA . GLU B 1 124 ? 7.785 5.559 9.062 1 98.62 124 GLU B CA 1
ATOM 2449 C C . GLU B 1 124 ? 7.758 4.387 10.039 1 98.62 124 GLU B C 1
ATOM 2451 O O . GLU B 1 124 ? 6.77 3.65 10.102 1 98.62 124 GLU B O 1
ATOM 2456 N N . ALA B 1 125 ? 8.797 4.242 10.836 1 98.31 125 ALA B N 1
ATOM 2457 C CA . ALA B 1 125 ? 8.938 3.123 11.766 1 98.31 125 ALA B CA 1
ATOM 2458 C C . ALA B 1 125 ? 7.93 3.229 12.906 1 98.31 125 ALA B C 1
ATOM 2460 O O . ALA B 1 125 ? 7.68 2.25 13.609 1 98.31 125 ALA B O 1
ATOM 2461 N N . TYR B 1 126 ? 7.367 4.445 13.125 1 98.75 126 TYR B N 1
ATOM 2462 C CA . TYR B 1 126 ? 6.402 4.66 14.195 1 98.75 126 TYR B CA 1
ATOM 2463 C C . TYR B 1 126 ? 5.043 4.078 13.828 1 98.75 126 TYR B C 1
ATOM 2465 O O . TYR B 1 126 ? 4.234 3.764 14.703 1 98.75 126 TYR B O 1
ATOM 2473 N N . PHE B 1 127 ? 4.789 3.898 12.562 1 98.81 127 PHE B N 1
ATOM 2474 C CA . PHE B 1 127 ? 3.535 3.332 12.078 1 98.81 127 PHE B CA 1
ATOM 2475 C C . PHE B 1 127 ? 3.549 1.812 12.188 1 98.81 127 PHE B C 1
ATOM 2477 O O . PHE B 1 127 ? 4.609 1.188 12.125 1 98.81 127 PHE B O 1
ATOM 2484 N N . HIS B 1 128 ? 2.309 1.251 12.398 1 98.56 128 HIS B N 1
ATOM 2485 C CA . HIS B 1 128 ? 2.139 -0.164 12.086 1 98.56 128 HIS B CA 1
ATOM 2486 C C . HIS B 1 128 ? 2.547 -0.467 10.648 1 98.56 128 HIS B C 1
ATOM 2488 O O . HIS B 1 128 ? 2.484 0.409 9.789 1 98.56 128 HIS B O 1
ATOM 2494 N N . TYR B 1 129 ? 2.977 -1.695 10.359 1 97.94 129 TYR B N 1
ATOM 2495 C CA . TYR B 1 129 ? 3.516 -2.027 9.039 1 97.94 129 TYR B CA 1
ATOM 2496 C C . TYR B 1 129 ? 2.412 -2.043 7.988 1 97.94 129 TYR B C 1
ATOM 2498 O O . TYR B 1 129 ? 2.691 -1.982 6.789 1 97.94 129 TYR B O 1
ATOM 2506 N N . ARG B 1 130 ? 1.128 -2.117 8.414 1 98.5 130 ARG B N 1
ATOM 2507 C CA . ARG B 1 130 ? 0.012 -2.146 7.473 1 98.5 130 ARG B CA 1
ATOM 2508 C C . ARG B 1 130 ? -0.381 -0.737 7.047 1 98.5 130 ARG B C 1
ATOM 2510 O O . ARG B 1 130 ? -0.02 0.24 7.703 1 98.5 130 ARG B O 1
ATOM 2517 N N . ASN B 1 131 ? -1.057 -0.676 5.902 1 98.75 131 ASN B N 1
ATOM 2518 C CA . ASN B 1 131 ? -1.726 0.531 5.434 1 98.75 131 ASN B CA 1
ATOM 2519 C C . ASN B 1 131 ? -3.244 0.381 5.465 1 98.75 131 ASN B C 1
ATOM 2521 O O . ASN B 1 131 ? -3.762 -0.738 5.453 1 98.75 131 ASN B O 1
ATOM 2525 N N . LEU B 1 132 ? -3.898 1.409 5.66 1 98.88 132 LEU B N 1
ATOM 2526 C CA . LEU B 1 132 ? -5.312 1.56 5.332 1 98.88 132 LEU B CA 1
ATOM 2527 C C . LEU B 1 132 ? -5.496 2.457 4.113 1 98.88 132 LEU B C 1
ATOM 2529 O O . LEU B 1 132 ? -5.516 3.684 4.238 1 98.88 132 LEU B O 1
ATOM 2533 N N . ASP B 1 133 ? -5.684 1.804 2.953 1 98.88 133 ASP B N 1
ATOM 2534 C CA . ASP B 1 133 ? -5.664 2.479 1.659 1 98.88 133 ASP B CA 1
ATOM 2535 C C . ASP B 1 133 ? -7.066 2.584 1.07 1 98.88 133 ASP B C 1
ATOM 2537 O O . ASP B 1 133 ? -7.633 1.588 0.615 1 98.88 133 ASP B O 1
ATOM 2541 N N . VAL B 1 134 ? -7.574 3.783 0.935 1 98.81 134 VAL B N 1
ATOM 2542 C CA . VAL B 1 134 ? -8.922 4.039 0.432 1 98.81 134 VAL B CA 1
ATOM 2543 C C . VAL B 1 134 ? -9.039 3.543 -1.008 1 98.81 134 VAL B C 1
ATOM 2545 O O . VAL B 1 134 ? -10.094 3.055 -1.418 1 98.81 134 VAL B O 1
ATOM 2548 N N . SER B 1 135 ? -7.949 3.584 -1.763 1 98.5 135 SER B N 1
ATOM 2549 C CA . SER B 1 135 ? -7.969 3.174 -3.162 1 98.5 135 SER B CA 1
ATOM 2550 C C . SER B 1 135 ? -8.312 1.694 -3.301 1 98.5 135 SER B C 1
ATOM 2552 O O . SER B 1 135 ? -8.797 1.26 -4.348 1 98.5 135 SER B O 1
ATOM 2554 N N . THR B 1 136 ? -8.039 0.883 -2.262 1 98.81 136 THR B N 1
ATOM 2555 C CA . THR B 1 136 ? -8.477 -0.508 -2.271 1 98.81 136 THR B CA 1
ATOM 2556 C C . THR B 1 136 ? -10 -0.597 -2.418 1 98.81 136 THR B C 1
ATOM 2558 O O . THR B 1 136 ? -10.5 -1.351 -3.252 1 98.81 136 THR B O 1
ATOM 2561 N N . LEU B 1 137 ? -10.695 0.198 -1.6 1 98.69 137 LEU B N 1
ATOM 2562 C CA . LEU B 1 137 ? -12.156 0.204 -1.678 1 98.69 137 LEU B CA 1
ATOM 2563 C C . LEU B 1 137 ? -12.625 0.752 -3.021 1 98.69 137 LEU B C 1
ATOM 2565 O O . LEU B 1 137 ? -13.625 0.286 -3.57 1 98.69 137 LEU B O 1
ATOM 2569 N N . LYS B 1 138 ? -11.922 1.757 -3.531 1 98.31 138 LYS B N 1
ATOM 2570 C CA . LYS B 1 138 ? -12.234 2.297 -4.848 1 98.31 138 LYS B CA 1
ATOM 2571 C C . LYS B 1 138 ? -12.172 1.212 -5.918 1 98.31 138 LYS B C 1
ATOM 2573 O O . LYS B 1 138 ? -13.094 1.071 -6.727 1 98.31 138 LYS B O 1
ATOM 2578 N N . GLU B 1 139 ? -11.125 0.407 -5.934 1 98.5 139 GLU B N 1
ATOM 2579 C CA . GLU B 1 139 ? -10.93 -0.66 -6.91 1 98.5 139 GLU B CA 1
ATOM 2580 C C . GLU B 1 139 ? -12.008 -1.73 -6.777 1 98.5 139 GLU B C 1
ATOM 2582 O O . GLU B 1 139 ? -12.547 -2.205 -7.777 1 98.5 139 GLU B O 1
ATOM 2587 N N . LEU B 1 140 ? -12.289 -2.084 -5.559 1 98.62 140 LEU B N 1
ATOM 2588 C CA . LEU B 1 140 ? -13.297 -3.113 -5.32 1 98.62 140 LEU B CA 1
ATOM 2589 C C . LEU B 1 140 ? -14.68 -2.619 -5.711 1 98.62 140 LEU B C 1
ATOM 2591 O O . LEU B 1 140 ? -15.445 -3.342 -6.363 1 98.62 140 LEU B O 1
ATOM 2595 N N . CYS B 1 141 ? -14.984 -1.413 -5.312 1 98.44 141 CYS B N 1
ATOM 2596 C CA . CYS B 1 141 ? -16.297 -0.849 -5.586 1 98.44 141 CYS B CA 1
ATOM 2597 C C . CYS B 1 141 ? -16.531 -0.713 -7.082 1 98.44 141 CYS B C 1
ATOM 2599 O O . CYS B 1 141 ? -17.625 -1.002 -7.574 1 98.44 141 CYS B O 1
ATOM 2601 N N . LYS B 1 142 ? -15.586 -0.28 -7.828 1 97.69 142 LYS B N 1
ATOM 2602 C CA . LYS B 1 142 ? -15.688 -0.164 -9.281 1 97.69 142 LYS B CA 1
ATOM 2603 C C . LYS B 1 142 ? -16.047 -1.504 -9.914 1 97.69 142 LYS B C 1
ATOM 2605 O O . LYS B 1 142 ? -16.766 -1.547 -10.914 1 97.69 142 LYS B O 1
ATOM 2610 N N . ARG B 1 143 ? -15.617 -2.586 -9.328 1 97.5 143 ARG B N 1
ATOM 2611 C CA . ARG B 1 143 ? -15.781 -3.912 -9.914 1 97.5 143 ARG B CA 1
ATOM 2612 C C . ARG B 1 143 ? -17.094 -4.551 -9.461 1 97.5 143 ARG B C 1
ATOM 2614 O O . ARG B 1 143 ? -17.781 -5.211 -10.25 1 97.5 143 ARG B O 1
ATOM 2621 N N . TRP B 1 144 ? -17.453 -4.281 -8.227 1 98.12 144 TRP B N 1
ATOM 2622 C CA . TRP B 1 144 ? -18.547 -5.047 -7.648 1 98.12 144 TRP B CA 1
ATOM 2623 C C . TRP B 1 144 ? -19.812 -4.203 -7.562 1 98.12 144 TRP B C 1
ATOM 2625 O O . TRP B 1 144 ? -20.922 -4.738 -7.52 1 98.12 144 TRP B O 1
ATOM 2635 N N . ARG B 1 145 ? -19.688 -2.904 -7.453 1 97.69 145 ARG B N 1
ATOM 2636 C CA . ARG B 1 145 ? -20.797 -1.966 -7.406 1 97.69 145 ARG B CA 1
ATOM 2637 C C . ARG B 1 145 ? -20.469 -0.678 -8.148 1 97.69 145 ARG B C 1
ATOM 2639 O O . ARG B 1 145 ? -20.438 0.401 -7.555 1 97.69 145 ARG B O 1
ATOM 2646 N N . PRO B 1 146 ? -20.312 -0.771 -9.477 1 97.12 146 PRO B N 1
ATOM 2647 C CA . PRO B 1 146 ? -19.875 0.389 -10.258 1 97.12 146 PRO B CA 1
ATOM 2648 C C . PRO B 1 146 ? -20.797 1.59 -10.109 1 97.12 146 PRO B C 1
ATOM 2650 O O . PRO B 1 146 ? -20.359 2.736 -10.18 1 97.12 146 PRO B O 1
ATOM 2653 N N . GLU B 1 147 ? -22.031 1.344 -9.852 1 97.31 147 GLU B N 1
ATOM 2654 C CA . GLU B 1 147 ? -23 2.434 -9.688 1 97.31 147 GLU B CA 1
ATOM 2655 C C . GLU B 1 147 ? -22.688 3.248 -8.438 1 97.31 147 GLU B C 1
ATOM 2657 O O . GLU B 1 147 ? -22.938 4.457 -8.398 1 97.31 147 GLU B O 1
ATOM 2662 N N . ILE B 1 148 ? -22.188 2.604 -7.426 1 97.5 148 ILE B N 1
ATOM 2663 C CA . ILE B 1 148 ? -21.797 3.277 -6.191 1 97.5 148 ILE B CA 1
ATOM 2664 C C . ILE B 1 148 ? -20.484 4.027 -6.402 1 97.5 148 ILE B C 1
ATOM 2666 O O . ILE B 1 148 ? -20.328 5.156 -5.93 1 97.5 148 ILE B O 1
ATOM 2670 N N . ALA B 1 149 ? -19.594 3.416 -7.113 1 97 149 ALA B N 1
ATOM 2671 C CA . ALA B 1 149 ? -18.281 4.012 -7.352 1 97 149 ALA B CA 1
ATOM 2672 C C . ALA B 1 149 ? -18.406 5.355 -8.055 1 97 149 ALA B C 1
ATOM 2674 O O . ALA B 1 149 ? -17.609 6.27 -7.816 1 97 149 ALA B O 1
ATOM 2675 N N . LYS B 1 150 ? -19.375 5.523 -8.852 1 95.94 150 LYS B N 1
ATOM 2676 C CA . LYS B 1 150 ? -19.578 6.734 -9.633 1 95.94 150 LYS B CA 1
ATOM 2677 C C . LYS B 1 150 ? -19.969 7.91 -8.742 1 95.94 150 LYS B C 1
ATOM 2679 O O . LYS B 1 150 ? -19.891 9.062 -9.164 1 95.94 150 LYS B O 1
ATOM 2684 N N . GLY B 1 151 ? -20.344 7.629 -7.551 1 95.88 151 GLY B N 1
ATOM 2685 C CA . GLY B 1 151 ? -20.797 8.672 -6.641 1 95.88 151 GLY B CA 1
ATOM 2686 C C . GLY B 1 151 ? -19.672 9.414 -5.965 1 95.88 151 GLY B C 1
ATOM 2687 O O . GLY B 1 151 ? -19.875 10.469 -5.363 1 95.88 151 GLY B O 1
ATOM 2688 N N . VAL B 1 152 ? -18.5 8.906 -6.082 1 95.06 152 VAL B N 1
ATOM 2689 C CA . VAL B 1 152 ? -17.344 9.562 -5.48 1 95.06 152 VAL B CA 1
ATOM 2690 C C . VAL B 1 152 ? -16.828 10.648 -6.418 1 95.06 152 VAL B C 1
ATOM 2692 O O . VAL B 1 152 ? -16.5 10.383 -7.574 1 95.06 152 VAL B O 1
ATOM 2695 N N . VAL B 1 153 ? -16.781 11.852 -5.961 1 90.75 153 VAL B N 1
ATOM 2696 C CA . VAL B 1 153 ? -16.266 12.984 -6.719 1 90.75 153 VAL B CA 1
ATOM 2697 C C . VAL B 1 153 ? -15.078 13.594 -5.992 1 90.75 153 VAL B C 1
ATOM 2699 O O . VAL B 1 153 ? -15.188 14 -4.832 1 90.75 153 VAL B O 1
ATOM 2702 N N . LYS B 1 154 ? -13.969 13.656 -6.688 1 90.56 154 LYS B N 1
ATOM 2703 C CA . LYS B 1 154 ? -12.758 14.227 -6.109 1 90.56 154 LYS B CA 1
ATOM 2704 C C . LYS B 1 154 ? -12.398 15.547 -6.785 1 90.56 154 LYS B C 1
ATOM 2706 O O . LYS B 1 154 ? -12.57 15.695 -8 1 90.56 154 LYS B O 1
ATOM 2711 N N . ARG B 1 155 ? -11.922 16.453 -5.996 1 86.19 155 ARG B N 1
ATOM 2712 C CA . ARG B 1 155 ? -11.445 17.734 -6.527 1 86.19 155 ARG B CA 1
ATOM 2713 C C . ARG B 1 155 ? -9.977 17.656 -6.926 1 86.19 155 ARG B C 1
ATOM 2715 O O . ARG B 1 155 ? -9.578 18.203 -7.957 1 86.19 155 ARG B O 1
ATOM 2722 N N . GLY B 1 156 ? -9.148 17 -6.168 1 87 156 GLY B N 1
ATOM 2723 C CA . GLY B 1 156 ? -7.75 16.781 -6.496 1 87 156 GLY B CA 1
ATOM 2724 C C . GLY B 1 156 ? -6.93 18.062 -6.477 1 87 156 GLY B C 1
ATOM 2725 O O . GLY B 1 156 ? -6.234 18.359 -7.445 1 87 156 GLY B O 1
ATOM 2726 N N . LYS B 1 157 ? -6.875 18.781 -5.43 1 88.69 157 LYS B N 1
ATOM 2727 C CA . LYS B 1 157 ? -6.223 20.078 -5.316 1 88.69 157 LYS B CA 1
ATOM 2728 C C . LYS B 1 157 ? -4.707 19.922 -5.246 1 88.69 157 LYS B C 1
ATOM 2730 O O . LYS B 1 157 ? -3.971 20.891 -5.438 1 88.69 157 LYS B O 1
ATOM 2735 N N . HIS B 1 158 ? -4.207 18.75 -4.98 1 92.31 158 HIS B N 1
ATOM 2736 C CA . HIS B 1 158 ? -2.785 18.469 -4.816 1 92.31 158 HIS B CA 1
ATOM 2737 C C . HIS B 1 158 ? -2.178 19.344 -3.723 1 92.31 158 HIS B C 1
ATOM 2739 O O . HIS B 1 158 ? -1.107 19.938 -3.91 1 92.31 158 HIS B O 1
ATOM 2745 N N . GLU B 1 159 ? -2.91 19.594 -2.725 1 94.5 159 GLU B N 1
ATOM 2746 C CA . GLU B 1 159 ? -2.508 20.109 -1.42 1 94.5 159 GLU B CA 1
ATOM 2747 C C . GLU B 1 159 ? -2.684 19.062 -0.33 1 94.5 159 GLU B C 1
ATOM 2749 O O . GLU B 1 159 ? -3.74 18.438 -0.23 1 94.5 159 GLU B O 1
ATOM 2754 N N . ALA B 1 160 ? -1.697 18.906 0.466 1 96.06 160 ALA B N 1
ATOM 2755 C CA . ALA B 1 160 ? -1.61 17.766 1.366 1 96.06 160 ALA B CA 1
ATOM 2756 C C . ALA B 1 160 ? -2.855 17.656 2.242 1 96.06 160 ALA B C 1
ATOM 2758 O O . ALA B 1 160 ? -3.551 16.641 2.223 1 96.06 160 ALA B O 1
ATOM 2759 N N . LEU B 1 161 ? -3.188 18.75 2.928 1 97.38 161 LEU B N 1
ATOM 2760 C CA . LEU B 1 161 ? -4.297 18.703 3.873 1 97.38 161 LEU B CA 1
ATOM 2761 C C . LEU B 1 161 ? -5.625 18.5 3.145 1 97.38 161 LEU B C 1
ATOM 2763 O O . LEU B 1 161 ? -6.457 17.703 3.572 1 97.38 161 LEU B O 1
ATOM 2767 N N . ALA B 1 162 ? -5.84 19.219 2.066 1 96.69 162 ALA B N 1
ATOM 2768 C CA . ALA B 1 162 ? -7.062 19.094 1.279 1 96.69 162 ALA B CA 1
ATOM 2769 C C . ALA B 1 162 ? -7.238 17.672 0.765 1 96.69 162 ALA B C 1
ATOM 2771 O O . ALA B 1 162 ? -8.352 17.125 0.779 1 96.69 162 ALA B O 1
ATOM 2772 N N . ASP B 1 163 ? -6.184 17.078 0.311 1 97.69 163 ASP B N 1
ATOM 2773 C CA . ASP B 1 163 ? -6.246 15.727 -0.234 1 97.69 163 ASP B CA 1
ATOM 2774 C C . ASP B 1 163 ? -6.57 14.711 0.858 1 97.69 163 ASP B C 1
ATOM 2776 O O . ASP B 1 163 ? -7.242 13.703 0.602 1 97.69 163 ASP B O 1
ATOM 2780 N N . ILE B 1 164 ? -6.078 14.922 2.111 1 98.56 164 ILE B N 1
ATOM 2781 C CA . ILE B 1 164 ? -6.41 14.039 3.225 1 98.56 164 ILE B CA 1
ATOM 2782 C C . ILE B 1 164 ? -7.91 14.102 3.512 1 98.56 164 ILE B C 1
ATOM 2784 O O . ILE B 1 164 ? -8.562 13.07 3.664 1 98.56 164 ILE B O 1
ATOM 2788 N N . LEU B 1 165 ? -8.398 15.297 3.598 1 98.06 165 LEU B N 1
ATOM 2789 C CA . LEU B 1 165 ? -9.82 15.477 3.895 1 98.06 165 LEU B CA 1
ATOM 2790 C C . LEU B 1 165 ? -10.688 14.797 2.84 1 98.06 165 LEU B C 1
ATOM 2792 O O . LEU B 1 165 ? -11.688 14.164 3.17 1 98.06 165 LEU B O 1
ATOM 2796 N N . GLU B 1 166 ? -10.289 14.922 1.611 1 97.94 166 GLU B N 1
ATOM 2797 C CA . GLU B 1 166 ? -11.008 14.234 0.541 1 97.94 166 GLU B CA 1
ATOM 2798 C C . GLU B 1 166 ? -10.93 12.719 0.715 1 97.94 166 GLU B C 1
ATOM 2800 O O . GLU B 1 166 ? -11.898 12.008 0.419 1 97.94 166 GLU B O 1
ATOM 2805 N N . SER B 1 167 ? -9.773 12.219 1.128 1 98.5 167 SER B N 1
ATOM 2806 C CA . SER B 1 167 ? -9.609 10.789 1.36 1 98.5 167 SER B CA 1
ATOM 2807 C C . SER B 1 167 ? -10.531 10.305 2.475 1 98.5 167 SER B C 1
ATOM 2809 O O . SER B 1 167 ? -11.156 9.242 2.355 1 98.5 167 SER B O 1
ATOM 2811 N N . ILE B 1 168 ? -10.602 11.047 3.566 1 98.69 168 ILE B N 1
ATOM 2812 C CA . ILE B 1 168 ? -11.469 10.695 4.684 1 98.69 168 ILE B CA 1
ATOM 2813 C C . ILE B 1 168 ? -12.93 10.688 4.227 1 98.69 168 ILE B C 1
ATOM 2815 O O . ILE B 1 168 ? -13.68 9.766 4.551 1 98.69 168 ILE B O 1
ATOM 2819 N N . GLU B 1 169 ? -13.305 11.703 3.428 1 98.25 169 GLU B N 1
ATOM 2820 C CA . GLU B 1 169 ? -14.672 11.773 2.922 1 98.25 169 GLU B CA 1
ATOM 2821 C C . GLU B 1 169 ? -14.984 10.602 1.998 1 98.25 169 GLU B C 1
ATOM 2823 O O . GLU B 1 169 ? -16.078 10.047 2.035 1 98.25 169 GLU B O 1
ATOM 2828 N N . GLU B 1 170 ? -14.07 10.312 1.149 1 98.62 170 GLU B N 1
ATOM 2829 C CA . GLU B 1 170 ? -14.242 9.148 0.283 1 98.62 170 GLU B CA 1
ATOM 2830 C C . GLU B 1 170 ? -14.414 7.871 1.101 1 98.62 170 GLU B C 1
ATOM 2832 O O . GLU B 1 170 ? -15.25 7.023 0.771 1 98.62 170 GLU B O 1
ATOM 2837 N N . MET B 1 171 ? -13.648 7.676 2.178 1 98.69 171 MET B N 1
ATOM 2838 C CA . MET B 1 171 ? -13.797 6.523 3.064 1 98.69 171 MET B CA 1
ATOM 2839 C C . MET B 1 171 ? -15.18 6.492 3.693 1 98.69 171 MET B C 1
ATOM 2841 O O . MET B 1 171 ? -15.812 5.434 3.762 1 98.69 171 MET B O 1
ATOM 2845 N N . ARG B 1 172 ? -15.625 7.66 4.152 1 98.44 172 ARG B N 1
ATOM 2846 C CA . ARG B 1 172 ? -16.969 7.754 4.727 1 98.44 172 ARG B CA 1
ATOM 2847 C C . ARG B 1 172 ? -18.031 7.324 3.717 1 98.44 172 ARG B C 1
ATOM 2849 O O . ARG B 1 172 ? -18.984 6.645 4.07 1 98.44 172 ARG B O 1
ATOM 2856 N N . TYR B 1 173 ? -17.859 7.77 2.518 1 98.5 173 TYR B N 1
ATOM 2857 C CA . TYR B 1 173 ? -18.797 7.422 1.45 1 98.5 173 TYR B CA 1
ATOM 2858 C C . TYR B 1 173 ? -18.875 5.91 1.265 1 98.5 173 TYR B C 1
ATOM 2860 O O . TYR B 1 173 ? -19.969 5.336 1.216 1 98.5 173 TYR B O 1
ATOM 2868 N N . TYR B 1 174 ? -17.703 5.258 1.158 1 98.38 174 TYR B N 1
ATOM 2869 C CA . TYR B 1 174 ? -17.688 3.812 0.971 1 98.38 174 TYR B CA 1
ATOM 2870 C C . TYR B 1 174 ? -18.25 3.1 2.195 1 98.38 174 TYR B C 1
ATOM 2872 O O . TYR B 1 174 ? -18.922 2.066 2.068 1 98.38 174 TYR B O 1
ATOM 2880 N N . ARG B 1 175 ? -17.938 3.629 3.373 1 98.31 175 ARG B N 1
ATOM 2881 C CA . ARG B 1 175 ? -18.484 3.027 4.582 1 98.31 175 ARG B CA 1
ATOM 2882 C C . ARG B 1 175 ? -20 3.018 4.543 1 98.31 175 ARG B C 1
ATOM 2884 O O . ARG B 1 175 ? -20.641 1.997 4.836 1 98.31 175 ARG B O 1
ATOM 2891 N N . GLU B 1 176 ? -20.547 4.094 4.105 1 97.69 176 GLU B N 1
ATOM 2892 C CA . GLU B 1 176 ? -21.984 4.285 4.121 1 97.69 176 GLU B CA 1
ATOM 2893 C C . GLU B 1 176 ? -22.656 3.521 2.982 1 97.69 176 GLU B C 1
ATOM 2895 O O . GLU B 1 176 ? -23.688 2.881 3.182 1 97.69 176 GLU B O 1
ATOM 2900 N N . HIS B 1 177 ? -22.078 3.521 1.847 1 97.5 177 HIS B N 1
ATOM 2901 C CA . HIS B 1 177 ? -22.812 3.117 0.66 1 97.5 177 HIS B CA 1
ATOM 2902 C C . HIS B 1 177 ? -22.344 1.759 0.151 1 97.5 177 HIS B C 1
ATOM 2904 O O . HIS B 1 177 ? -23.094 1.067 -0.555 1 97.5 177 HIS B O 1
ATOM 2910 N N . PHE B 1 178 ? -21.125 1.401 0.458 1 97.81 178 PHE B N 1
ATOM 2911 C CA . PHE B 1 178 ? -20.547 0.176 -0.083 1 97.81 178 PHE B CA 1
ATOM 2912 C C . PHE B 1 178 ? -20.422 -0.887 1.001 1 97.81 178 PHE B C 1
ATOM 2914 O O . PHE B 1 178 ? -20.891 -2.012 0.833 1 97.81 178 PHE B O 1
ATOM 2921 N N . LEU B 1 179 ? -19.828 -0.513 2.164 1 95.75 179 LEU B N 1
ATOM 2922 C CA . LEU B 1 179 ? -19.641 -1.445 3.271 1 95.75 179 LEU B CA 1
ATOM 2923 C C . LEU B 1 179 ? -20.922 -1.582 4.086 1 95.75 179 LEU B C 1
ATOM 2925 O O . LEU B 1 179 ? -21.25 -2.678 4.543 1 95.75 179 LEU B O 1
ATOM 2929 N N . LYS B 1 180 ? -21.672 -0.428 4.246 1 93.62 180 LYS B N 1
ATOM 2930 C CA . LYS B 1 180 ? -22.953 -0.351 4.941 1 93.62 180 LYS B CA 1
ATOM 2931 C C . LYS B 1 180 ? -22.812 -0.777 6.402 1 93.62 180 LYS B C 1
ATOM 2933 O O . LYS B 1 180 ? -23.578 -1.618 6.883 1 93.62 180 LYS B O 1
ATOM 2938 N N . VAL B 1 181 ? -21.781 -0.314 6.961 1 90.38 181 VAL B N 1
ATOM 2939 C CA . VAL B 1 181 ? -21.531 -0.572 8.375 1 90.38 181 VAL B CA 1
ATOM 2940 C C . VAL B 1 181 ? -21.281 0.746 9.109 1 90.38 181 VAL B C 1
ATOM 2942 O O . VAL B 1 181 ? -20.891 1.739 8.492 1 90.38 181 VAL B O 1
#

Radius of gyration: 20.54 Å; Cα contacts (8 Å, |Δi|>4): 686; chains: 2; bounding box: 50×56×50 Å

Nearest PDB structures (foldseek):
  3tr8-assembly1_B  TM=9.858E-01  e=5.535E-27  Coxiella burnetii
  7va3-assembly1_B  TM=9.696E-01  e=2.109E-27  Pseudomonas aeruginosa PAO1
  1yta-assembly2_C  TM=9.816E-01  e=5.535E-27  Escherichia coli
  6n6f-assembly1_A  TM=9.874E-01  e=1.639E-26  Vibrio cholerae
  6a4e-assembly1_C  TM=9.805E-01  e=5.758E-25  Colwellia psychrerythraea 34H

InterPro domains:
  IPR012337 Ribonuclease H-like superfamily [SSF53098] (2-180)
  IPR013520 Ribonuclease H-like domain [PF00929] (9-170)
  IPR013520 Ribonuclease H-like domain [SM00479] (7-180)
  IPR022894 Oligoribonuclease [MF_00045] (3-181)
  IPR022894 Oligoribonuclease [NF003765] (1-180)
  IPR022894 Oligoribonuclease [PTHR11046] (58-180)
  IPR022894 Oligoribonuclease [cd06135] (8-179)
  IPR036397 Ribonuclease H superfamily [G3DSA:3.30.420.10] (1-181)

Foldseek 3Di:
DDADLQKAKEKFWDWLDQDLVQIATAWMWIFIDGNLLHTDDIADIDGAADDPVRNVPRDPVSCVLCVVLVSVVVNPPDPHHLANVLVRVQVVNVRYHFFQRYAYEAAVCVSVLVNCCRRNVVSSRRHNPHYHHLVVLLVVCCVPPVVLSVPQDDPPSSRIVNRRVSRSVSVVSCVVPPVND/DDADLQKAKEKFWDWLDQDLVQIATAWMWIFIDGNLLHTDDIADIDGAADDPVRNVPRDPVSCVLCVVLVSVVVNPVDPHHLANVLVRVQVVNVRYHFFQRYAYEAAVCVSVLVNCCRRNVVSSRRHNPHHHHLVVLLVVCCVPPVVLSVPQDDPPSSRIVNRRVSRSVSVVSCCVPPVND